Protein AF-0000000085116258 (afdb_homodimer)

Sequence (244 aa):
MSKKDTCEIYCYDEEKVNRIQGELQKEDISSVVLLFKALADENRAKIAYSLCQDEELCVCDIANIIGASVATTSHHLRTLYKQGIVKYRKEGKLAFYSLDDDHIKQLIMIALAHDKEVKVRVMSKKDTCEIYCYDEEKVNRIQGELQKEDISSVVLLFKALADENRAKIAYSLCQDEELCVCDIANIIGASVATTSHHLRTLYKQGIVKYRKEGKLAFYSLDDDHIKQLIMIALAHDKEVKVRV

Secondary structure (DSSP, 8-state):
--GGGS-SS----HHHHHHHHHHHHTS-HHHHHHHHHHHTSHHHHHHHHHHHHSS-EEHHHHHHHHT--HHHHHHHHHHHHHTTSEEEEEETTEEEEEESSHHHHHHHHHHHHHHHHHHHH-/--GGGS-SS----HHHHHHHHHHHHTS-HHHHHHHHHHHTSHHHHHHHHHHHHSS-EEHHHHHHHHT--HHHHHHHHHHHHHTTSEEEEEETTEEEEEESSHHHHHHHHHHHHHHHHHHHH-

Radius of gyration: 19.96 Å; Cα contacts (8 Å, |Δi|>4): 344; chains: 2; bounding box: 36×62×38 Å

Structure (mmCIF, N/CA/C/O backbone):
data_AF-0000000085116258-model_v1
#
loop_
_entity.id
_entity.type
_entity.pdbx_description
1 polymer 'Cadmium efflux system accessory protein (Cadmium-binding protein)'
#
loop_
_atom_site.group_PDB
_atom_site.id
_atom_site.type_symbol
_atom_site.label_atom_id
_atom_site.label_alt_id
_atom_site.label_comp_id
_atom_site.label_asym_id
_atom_site.label_entity_id
_atom_site.label_seq_id
_atom_site.pdbx_PDB_ins_code
_atom_site.Cartn_x
_atom_site.Cartn_y
_atom_site.Cartn_z
_atom_site.occupancy
_atom_site.B_iso_or_equiv
_atom_site.auth_seq_id
_atom_site.auth_comp_id
_atom_site.auth_asym_id
_atom_site.auth_atom_id
_atom_site.pdbx_PDB_model_num
ATOM 1 N N . MET 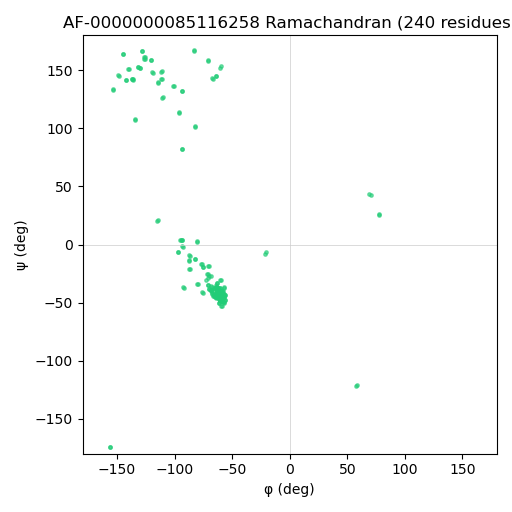A 1 1 ? 8.328 12.07 18.031 1 38.84 1 MET A N 1
ATOM 2 C CA . MET A 1 1 ? 7.762 13.352 17.609 1 38.84 1 MET A CA 1
ATOM 3 C C . MET A 1 1 ? 7.379 14.195 18.828 1 38.84 1 MET A C 1
ATOM 5 O O . MET A 1 1 ? 6.559 13.781 19.641 1 38.84 1 MET A O 1
ATOM 9 N N . SER A 1 2 ? 8.125 14.93 19.328 1 49.91 2 SER A N 1
ATOM 10 C CA . SER A 1 2 ? 8.047 15.906 20.406 1 49.91 2 SER A CA 1
ATOM 11 C C . SER A 1 2 ? 7.031 17 20.109 1 49.91 2 SER A C 1
ATOM 13 O O . SER A 1 2 ? 6.605 17.156 18.953 1 49.91 2 SER A O 1
ATOM 15 N N . LYS A 1 3 ? 6.367 17.672 21.047 1 60.66 3 LYS A N 1
ATOM 16 C CA . LYS A 1 3 ? 5.57 18.891 21.078 1 60.66 3 LYS A CA 1
ATOM 17 C C . LYS A 1 3 ? 5.891 19.781 19.875 1 60.66 3 LYS A C 1
ATOM 19 O O . LYS A 1 3 ? 5.07 20.609 19.469 1 60.66 3 LYS A O 1
ATOM 24 N N . LYS A 1 4 ? 6.895 19.375 19.125 1 73.5 4 LYS A N 1
ATOM 25 C CA . LYS A 1 4 ? 7.449 20.328 18.156 1 73.5 4 LYS A CA 1
ATOM 26 C C . LYS A 1 4 ? 6.855 20.094 16.766 1 73.5 4 LYS A C 1
ATOM 28 O O . LYS A 1 4 ? 6.902 21 15.922 1 73.5 4 LYS A O 1
ATOM 33 N N . ASP A 1 5 ? 6 18.984 16.516 1 83.31 5 ASP A N 1
ATOM 34 C CA . ASP A 1 5 ? 5.527 18.734 15.156 1 83.31 5 ASP A CA 1
ATOM 35 C C . ASP A 1 5 ? 4.012 18.906 15.07 1 83.31 5 ASP A C 1
ATOM 37 O O . ASP A 1 5 ? 3.367 18.328 14.195 1 83.31 5 ASP A O 1
ATOM 41 N N . THR A 1 6 ? 3.562 19.641 16.094 1 90.5 6 THR A N 1
ATOM 42 C CA . THR A 1 6 ? 2.131 19.922 16.094 1 90.5 6 THR A CA 1
ATOM 43 C C . THR A 1 6 ? 1.866 21.422 16.219 1 90.5 6 THR A C 1
ATOM 45 O O . THR A 1 6 ? 2.752 22.188 16.594 1 90.5 6 THR A O 1
ATOM 48 N N . CYS A 1 7 ? 0.682 21.781 15.852 1 92.44 7 CYS A N 1
ATOM 49 C CA . CYS A 1 7 ? 0.301 23.172 16 1 92.44 7 CYS A CA 1
ATOM 50 C C . CYS A 1 7 ? 0.214 23.562 17.469 1 92.44 7 CYS A C 1
ATOM 52 O O . CYS A 1 7 ? -0.275 22.781 18.297 1 92.44 7 CYS A O 1
ATOM 54 N N . GLU A 1 8 ? 0.646 24.797 17.75 1 91.94 8 GLU A N 1
ATOM 55 C CA . GLU A 1 8 ? 0.588 25.297 19.109 1 91.94 8 GLU A CA 1
ATOM 56 C C . GLU A 1 8 ? -0.761 25.953 19.406 1 91.94 8 GLU A C 1
ATOM 58 O O . GLU A 1 8 ? -1.08 26.25 20.562 1 91.94 8 GLU A O 1
ATOM 63 N N . ILE A 1 9 ? -1.491 26.188 18.391 1 91.62 9 ILE A N 1
ATOM 64 C CA . ILE A 1 9 ? -2.846 26.719 18.484 1 91.62 9 ILE A CA 1
ATOM 65 C C . ILE A 1 9 ? -3.795 25.875 17.641 1 91.62 9 ILE A C 1
ATOM 67 O O . ILE A 1 9 ? -3.377 25.234 16.672 1 91.62 9 ILE A O 1
ATOM 71 N N . TYR A 1 10 ? -5.07 25.891 18.109 1 92.88 10 TYR A N 1
ATOM 72 C CA . TYR A 1 10 ? -6.07 25.156 17.328 1 92.88 10 TYR A CA 1
ATOM 73 C C . TYR A 1 10 ? -6.812 26.094 16.391 1 92.88 10 TYR A C 1
ATOM 75 O O . TYR A 1 10 ? -7.496 27.031 16.828 1 92.88 10 TYR A O 1
ATOM 83 N N . CYS A 1 11 ? -6.66 25.953 15.148 1 91.81 11 CYS A N 1
ATOM 84 C CA . CYS A 1 11 ? -7.297 26.703 14.078 1 91.81 11 CYS A CA 1
ATOM 85 C C . CYS A 1 11 ? -7.387 25.875 12.797 1 91.81 11 CYS A C 1
ATOM 87 O O . CYS A 1 11 ? -6.488 25.094 12.5 1 91.81 11 CYS A O 1
ATOM 89 N N . TYR A 1 12 ? -8.594 25.953 12.281 1 93.06 12 TYR A N 1
ATOM 90 C CA . TYR A 1 12 ? -8.656 25.219 11.016 1 93.06 12 TYR A CA 1
ATOM 91 C C . TYR A 1 12 ? -9.477 25.984 9.984 1 93.06 12 TYR A C 1
ATOM 93 O O . TYR A 1 12 ? -10.289 26.844 10.336 1 93.06 12 TYR A O 1
ATOM 101 N N . ASP A 1 13 ? -9.172 25.797 8.734 1 96.5 13 ASP A N 1
ATOM 102 C CA . ASP A 1 13 ? -9.875 26.375 7.594 1 96.5 13 ASP A CA 1
ATOM 103 C C . ASP A 1 13 ? -11.117 25.578 7.234 1 96.5 13 ASP A C 1
ATOM 105 O O . ASP A 1 13 ? -11.023 24.578 6.512 1 96.5 13 ASP A O 1
ATOM 109 N N . GLU A 1 14 ? -12.234 26.094 7.652 1 97.06 14 GLU A N 1
ATOM 110 C CA . GLU A 1 14 ? -13.477 25.344 7.527 1 97.06 14 GLU A CA 1
ATOM 111 C C . GLU A 1 14 ? -13.797 25.047 6.066 1 97.06 14 GLU A C 1
ATOM 113 O O . GLU A 1 14 ? -14.25 23.953 5.73 1 97.06 14 GLU A O 1
ATOM 118 N N . GLU A 1 15 ? -13.648 26.016 5.23 1 97.75 15 GLU A N 1
ATOM 119 C CA . GLU A 1 15 ? -13.93 25.828 3.811 1 97.75 15 GLU A CA 1
ATOM 120 C C . GLU A 1 15 ? -13.047 24.734 3.205 1 97.75 15 GLU A C 1
ATOM 122 O O . GLU A 1 15 ? -13.531 23.859 2.49 1 97.75 15 GLU A O 1
ATOM 127 N N . LYS A 1 16 ? -11.82 24.812 3.477 1 97.69 16 LYS A N 1
ATOM 128 C CA . LYS A 1 16 ? -10.859 23.828 3 1 97.69 16 LYS A CA 1
ATOM 129 C C . LYS A 1 16 ? -11.188 22.438 3.525 1 97.69 16 LYS A C 1
ATOM 131 O O . LYS A 1 16 ? -11.211 21.469 2.764 1 97.69 16 LYS A O 1
ATOM 136 N N . VAL A 1 17 ? -11.438 22.312 4.773 1 98.38 17 VAL A N 1
ATOM 137 C CA . VAL A 1 17 ? -11.75 21.047 5.43 1 98.38 17 VAL A CA 1
ATOM 138 C C . VAL A 1 17 ? -13 20.438 4.801 1 98.38 17 VAL A C 1
ATOM 140 O O . VAL A 1 17 ? -13.008 19.25 4.457 1 98.38 17 VAL A O 1
ATOM 143 N N . ASN A 1 18 ? -14.023 21.281 4.594 1 98.31 18 ASN A N 1
ATOM 144 C CA . ASN A 1 18 ? -15.273 20.797 4.004 1 98.31 18 ASN A CA 1
ATOM 145 C C . ASN A 1 18 ? -15.055 20.281 2.584 1 98.31 18 ASN A C 1
ATOM 147 O O . ASN A 1 18 ? -15.625 19.266 2.195 1 98.31 18 ASN A O 1
ATOM 151 N N . ARG A 1 19 ? -14.312 21 1.858 1 98.31 19 ARG A N 1
ATOM 152 C CA . ARG A 1 19 ? -14.031 20.609 0.482 1 98.31 19 ARG A CA 1
ATOM 153 C C . ARG A 1 19 ? -13.344 19.25 0.431 1 98.31 19 ARG A C 1
ATOM 155 O O . ARG A 1 19 ? -13.766 18.359 -0.309 1 98.31 19 ARG A O 1
ATOM 162 N N . ILE A 1 20 ? -12.328 19.062 1.22 1 98.44 20 ILE A N 1
ATOM 163 C CA . ILE A 1 20 ? -11.531 17.828 1.199 1 98.44 20 ILE A CA 1
ATOM 164 C C . ILE A 1 20 ? -12.352 16.672 1.77 1 98.44 20 ILE A C 1
ATOM 166 O O . ILE A 1 20 ? -12.25 15.547 1.297 1 98.44 20 ILE A O 1
ATOM 170 N N . GLN A 1 21 ? -13.125 16.922 2.791 1 98.06 21 GLN A N 1
ATOM 171 C CA . GLN A 1 21 ? -14.023 15.906 3.316 1 98.06 21 GLN A CA 1
ATOM 172 C C . GLN A 1 21 ? -14.984 15.406 2.236 1 98.06 21 GLN A C 1
ATOM 174 O O . GLN A 1 21 ? -15.281 14.211 2.166 1 98.06 21 GLN A O 1
ATOM 179 N N . GLY A 1 22 ? -15.477 16.422 1.491 1 98.12 22 GLY A N 1
ATOM 180 C CA . GLY A 1 22 ? -16.328 16.047 0.372 1 98.12 22 GLY A CA 1
ATOM 181 C C . GLY A 1 22 ? -15.641 15.109 -0.607 1 98.12 22 GLY A C 1
ATOM 182 O O . GLY A 1 22 ? -16.234 14.133 -1.06 1 98.12 22 GLY A O 1
ATOM 183 N N . GLU A 1 23 ? -14.453 15.383 -0.967 1 97.75 23 GLU A N 1
ATOM 184 C CA . GLU A 1 23 ? -13.68 14.523 -1.864 1 97.75 23 GLU A CA 1
ATOM 185 C C . GLU A 1 23 ? -13.445 13.148 -1.244 1 97.75 23 GLU A C 1
ATOM 187 O O . GLU A 1 23 ? -13.523 12.133 -1.934 1 97.75 23 GLU A O 1
ATOM 192 N N . LEU A 1 24 ? -13.133 13.141 0.021 1 97.38 24 LEU A N 1
ATOM 193 C CA . LEU A 1 24 ? -12.867 11.906 0.752 1 97.38 24 LEU A CA 1
ATOM 194 C C . LEU A 1 24 ? -14.094 10.992 0.732 1 97.38 24 LEU A C 1
ATOM 196 O O . LEU A 1 24 ? -13.961 9.766 0.63 1 97.38 24 LEU A O 1
ATOM 200 N N . GLN A 1 25 ? -15.227 11.547 0.809 1 96 25 GLN A N 1
ATOM 201 C CA . GLN A 1 25 ? -16.469 10.789 0.867 1 96 25 GLN A CA 1
ATOM 202 C C . GLN A 1 25 ? -16.781 10.125 -0.474 1 96 25 GLN A C 1
ATOM 204 O O . GLN A 1 25 ? -17.547 9.172 -0.539 1 96 25 GLN A O 1
ATOM 209 N N . LYS A 1 26 ? -16.156 10.609 -1.53 1 96 26 LYS A N 1
ATOM 210 C CA . LYS A 1 26 ? -16.406 10.078 -2.865 1 96 26 LYS A CA 1
ATOM 211 C C . LYS A 1 26 ? -15.586 8.812 -3.109 1 96 26 LYS A C 1
ATOM 213 O O . LYS A 1 26 ? -15.797 8.109 -4.098 1 96 26 LYS A O 1
ATOM 218 N N . GLU A 1 27 ? -14.664 8.586 -2.246 1 96.06 27 GLU A N 1
ATOM 219 C CA . GLU A 1 27 ? -13.734 7.48 -2.465 1 96.06 27 GLU A CA 1
ATOM 220 C C . GLU A 1 27 ? -13.953 6.363 -1.45 1 96.06 27 GLU A C 1
ATOM 222 O O . GLU A 1 27 ? -14.406 6.613 -0.332 1 96.06 27 GLU A O 1
ATOM 227 N N . ASP A 1 28 ? -13.695 5.172 -1.857 1 94.44 28 ASP A N 1
ATOM 228 C CA . ASP A 1 28 ? -13.75 4.02 -0.964 1 94.44 28 ASP A CA 1
ATOM 229 C C . ASP A 1 28 ? -12.375 3.715 -0.374 1 94.44 28 ASP A C 1
ATOM 231 O O . ASP A 1 28 ? -11.734 2.734 -0.757 1 94.44 28 ASP A O 1
ATOM 235 N N . ILE A 1 29 ? -12.023 4.391 0.625 1 96.62 29 ILE A N 1
ATOM 236 C CA . ILE A 1 29 ? -10.703 4.289 1.239 1 96.62 29 ILE A CA 1
ATOM 237 C C . ILE A 1 29 ? -10.57 2.951 1.962 1 96.62 29 ILE A C 1
ATOM 239 O O . ILE A 1 29 ? -9.492 2.357 1.993 1 96.62 29 ILE A O 1
ATOM 243 N N . SER A 1 30 ? -11.602 2.512 2.498 1 96.19 30 SER A N 1
ATOM 244 C CA . SER A 1 30 ? -11.586 1.253 3.236 1 96.19 30 SER A CA 1
ATOM 245 C C . SER A 1 30 ? -11.133 0.098 2.352 1 96.19 30 SER A C 1
ATOM 247 O O . SER A 1 30 ? -10.375 -0.77 2.795 1 96.19 30 SER A O 1
ATOM 249 N N . SER A 1 31 ? -11.594 0.098 1.136 1 95.12 31 SER A N 1
ATOM 250 C CA . SER A 1 31 ? -11.211 -0.958 0.203 1 95.12 31 SER A CA 1
ATOM 251 C C . SER A 1 31 ? -9.734 -0.863 -0.168 1 95.12 31 SER A C 1
ATOM 253 O O . SER A 1 31 ? -9.055 -1.883 -0.293 1 95.12 31 SER A O 1
ATOM 255 N N . VAL A 1 32 ? -9.336 0.308 -0.326 1 95.81 32 VAL A N 1
ATOM 256 C CA . VAL A 1 32 ? -7.934 0.549 -0.653 1 95.81 32 VAL A CA 1
ATOM 257 C C . VAL A 1 32 ? -7.047 0.1 0.507 1 95.81 32 VAL A C 1
ATOM 259 O O . VAL A 1 32 ? -5.969 -0.462 0.293 1 95.81 32 VAL A O 1
ATOM 262 N N . VAL A 1 33 ? -7.539 0.335 1.674 1 97.94 33 VAL A N 1
ATOM 263 C CA . VAL A 1 33 ? -6.824 -0.075 2.877 1 97.94 33 VAL A CA 1
ATOM 264 C C . VAL A 1 33 ? -6.664 -1.594 2.891 1 97.94 33 VAL A C 1
ATOM 266 O O . VAL A 1 33 ? -5.605 -2.107 3.262 1 97.94 33 VAL A O 1
ATOM 269 N N . LEU A 1 34 ? -7.637 -2.312 2.48 1 97.31 34 LEU A N 1
ATOM 270 C CA . LEU A 1 34 ? -7.574 -3.768 2.426 1 97.31 34 LEU A CA 1
ATOM 271 C C . LEU A 1 34 ? -6.504 -4.23 1.441 1 97.31 34 LEU A C 1
ATOM 273 O O . LEU A 1 34 ? -5.812 -5.219 1.689 1 97.31 34 LEU A O 1
ATOM 277 N N . LEU A 1 35 ? -6.441 -3.512 0.377 1 97.06 35 LEU A N 1
ATOM 278 C CA . LEU A 1 35 ? -5.395 -3.785 -0.602 1 97.06 35 LEU A CA 1
ATOM 279 C C . LEU A 1 35 ? -4.012 -3.615 0.02 1 97.06 35 LEU A C 1
ATOM 281 O O . LEU A 1 35 ? -3.154 -4.488 -0.114 1 97.06 35 LEU A O 1
ATOM 285 N N . PHE A 1 36 ? -3.844 -2.516 0.732 1 98.19 36 PHE A N 1
ATOM 286 C CA . PHE A 1 36 ? -2.564 -2.26 1.385 1 98.19 36 PHE A CA 1
ATOM 287 C C . PHE A 1 36 ? -2.293 -3.297 2.469 1 98.19 36 PHE A C 1
ATOM 289 O O . PHE A 1 36 ? -1.153 -3.734 2.646 1 98.19 36 PHE A O 1
ATOM 296 N N . LYS A 1 37 ? -3.295 -3.689 3.166 1 98.38 37 LYS A N 1
ATOM 297 C CA . LYS A 1 37 ? -3.143 -4.73 4.18 1 98.38 37 LYS A CA 1
ATOM 298 C C . LYS A 1 37 ? -2.641 -6.031 3.561 1 98.38 37 LYS A C 1
ATOM 300 O O . LYS A 1 37 ? -1.767 -6.695 4.121 1 98.38 37 LYS A O 1
ATOM 305 N N . ALA A 1 38 ? -3.176 -6.316 2.504 1 98.19 38 ALA A N 1
ATOM 306 C CA . ALA A 1 38 ? -2.779 -7.555 1.833 1 98.19 38 ALA A CA 1
ATOM 307 C C . ALA A 1 38 ? -1.307 -7.516 1.438 1 98.19 38 ALA A C 1
ATOM 309 O O . ALA A 1 38 ? -0.601 -8.523 1.549 1 98.19 38 ALA A O 1
ATOM 310 N N . LEU A 1 39 ? -0.852 -6.379 1.028 1 98.06 39 LEU A N 1
ATOM 311 C CA . LEU A 1 39 ? 0.517 -6.23 0.545 1 98.06 39 LEU A CA 1
ATOM 312 C C . LEU A 1 39 ? 1.473 -5.945 1.697 1 98.06 39 LEU A C 1
ATOM 314 O O . LEU A 1 39 ? 2.693 -5.965 1.518 1 98.06 39 LEU A O 1
ATOM 318 N N . ALA A 1 40 ? 0.879 -5.684 2.865 1 98.25 40 ALA A N 1
ATOM 319 C CA . ALA A 1 40 ? 1.684 -5.375 4.043 1 98.25 40 ALA A CA 1
ATOM 320 C C . ALA A 1 40 ? 2.225 -6.645 4.688 1 98.25 40 ALA A C 1
ATOM 322 O O . ALA A 1 40 ? 2.906 -6.59 5.715 1 98.25 40 ALA A O 1
ATOM 323 N N . ASP A 1 41 ? 1.98 -7.762 4.137 1 98.44 41 ASP A N 1
ATOM 324 C CA . ASP A 1 41 ? 2.594 -9.031 4.508 1 98.44 41 ASP A CA 1
ATOM 325 C C . ASP A 1 41 ? 3.826 -9.32 3.652 1 98.44 41 ASP A C 1
ATOM 327 O O . ASP A 1 41 ? 3.779 -9.195 2.426 1 98.44 41 ASP A O 1
ATOM 331 N N . GLU A 1 42 ? 4.887 -9.688 4.348 1 98.06 42 GLU A N 1
ATOM 332 C CA . GLU A 1 42 ? 6.156 -9.82 3.639 1 98.06 42 GLU A CA 1
ATOM 333 C C . GLU A 1 42 ? 6.07 -10.891 2.549 1 98.06 42 GLU A C 1
ATOM 335 O O . GLU A 1 42 ? 6.547 -10.68 1.432 1 98.06 42 GLU A O 1
ATOM 340 N N . ASN A 1 43 ? 5.523 -12.008 2.84 1 98.5 43 ASN A N 1
ATOM 341 C CA . ASN A 1 43 ? 5.398 -13.07 1.845 1 98.5 43 ASN A CA 1
ATOM 342 C C . ASN A 1 43 ? 4.523 -12.633 0.671 1 98.5 43 ASN A C 1
ATOM 344 O O . ASN A 1 43 ? 4.855 -12.898 -0.486 1 98.5 43 ASN A O 1
ATOM 348 N N . ARG A 1 44 ? 3.453 -11.969 0.959 1 98.69 44 ARG A N 1
ATOM 349 C CA . ARG A 1 44 ? 2.553 -11.523 -0.097 1 98.69 44 ARG A CA 1
ATOM 350 C C . ARG A 1 44 ? 3.211 -10.453 -0.96 1 98.69 44 ARG A C 1
ATOM 352 O O . ARG A 1 44 ? 3.01 -10.414 -2.176 1 98.69 44 ARG A O 1
ATOM 359 N N . ALA A 1 45 ? 3.98 -9.617 -0.343 1 98.5 45 ALA A N 1
ATOM 360 C CA . ALA A 1 45 ? 4.734 -8.633 -1.107 1 98.5 45 ALA A CA 1
ATOM 361 C C . ALA A 1 45 ? 5.766 -9.305 -2.01 1 98.5 45 ALA A C 1
ATOM 363 O O . ALA A 1 45 ? 5.934 -8.914 -3.168 1 98.5 45 ALA A O 1
ATOM 364 N N . LYS A 1 46 ? 6.434 -10.289 -1.472 1 98.62 46 LYS A N 1
ATOM 365 C CA . LYS A 1 46 ? 7.402 -11.039 -2.266 1 98.62 46 LYS A CA 1
ATOM 366 C C . LYS A 1 46 ? 6.723 -11.727 -3.447 1 98.62 46 LYS A C 1
ATOM 368 O O . LYS A 1 46 ? 7.266 -11.75 -4.555 1 98.62 46 LYS A O 1
ATOM 373 N N . ILE A 1 47 ? 5.602 -12.25 -3.191 1 98.62 47 ILE A N 1
ATOM 374 C CA . ILE A 1 47 ? 4.84 -12.906 -4.246 1 98.62 47 ILE A CA 1
ATOM 375 C C . ILE A 1 47 ? 4.488 -11.898 -5.34 1 98.62 47 ILE A C 1
ATOM 377 O O . ILE A 1 47 ? 4.727 -12.156 -6.523 1 98.62 47 ILE A O 1
ATOM 381 N N . ALA A 1 48 ? 3.934 -10.781 -4.922 1 98.62 48 ALA A N 1
ATOM 382 C CA . ALA A 1 48 ? 3.543 -9.75 -5.883 1 98.62 48 ALA A CA 1
ATOM 383 C C . ALA A 1 48 ? 4.738 -9.289 -6.711 1 98.62 48 ALA A C 1
ATOM 385 O O . ALA A 1 48 ? 4.641 -9.164 -7.934 1 98.62 48 ALA A O 1
ATOM 386 N N . TYR A 1 49 ? 5.816 -9.078 -6.086 1 98.69 49 TYR A N 1
ATOM 387 C CA . TYR A 1 49 ? 7.023 -8.672 -6.797 1 98.69 49 TYR A CA 1
ATOM 388 C C . TYR A 1 49 ? 7.473 -9.75 -7.777 1 98.69 49 TYR A C 1
ATOM 390 O O . TYR A 1 49 ? 7.859 -9.438 -8.906 1 98.69 49 TYR A O 1
ATOM 398 N N . SER A 1 50 ? 7.461 -11 -7.301 1 98.62 50 SER A N 1
ATOM 399 C CA . SER A 1 50 ? 7.875 -12.109 -8.148 1 98.62 50 SER A CA 1
ATOM 400 C C . SER A 1 50 ? 7.043 -12.164 -9.43 1 98.62 50 SER A C 1
ATOM 402 O O . SER A 1 50 ? 7.574 -12.43 -10.508 1 98.62 50 SER A O 1
ATOM 404 N N . LEU A 1 51 ? 5.824 -11.859 -9.273 1 98.44 51 LEU A N 1
ATOM 405 C CA . LEU A 1 51 ? 4.902 -11.906 -10.406 1 98.44 51 LEU A CA 1
ATOM 406 C C . LEU A 1 51 ? 5.105 -10.703 -11.32 1 98.44 51 LEU A C 1
ATOM 408 O O . LEU A 1 51 ? 4.594 -10.688 -12.445 1 98.44 51 LEU A O 1
ATOM 412 N N . CYS A 1 52 ? 5.777 -9.68 -10.836 1 97.69 52 CYS A N 1
ATOM 413 C CA . CYS A 1 52 ? 6.199 -8.594 -11.711 1 97.69 52 CYS A CA 1
ATOM 414 C C . CYS A 1 52 ? 7.328 -9.039 -12.633 1 97.69 52 CYS A C 1
ATOM 416 O O . CYS A 1 52 ? 7.527 -8.469 -13.703 1 97.69 52 CYS A O 1
ATOM 418 N N . GLN A 1 53 ? 8.039 -10.023 -12.18 1 97.25 53 GLN A N 1
ATOM 419 C CA . GLN A 1 53 ? 9.234 -10.461 -12.898 1 97.25 53 GLN A CA 1
ATOM 420 C C . GLN A 1 53 ? 8.891 -11.484 -13.977 1 97.25 53 GLN A C 1
ATOM 422 O O . GLN A 1 53 ? 9.68 -11.727 -14.883 1 97.25 53 GLN A O 1
ATOM 427 N N . ASP A 1 54 ? 7.734 -12.117 -13.812 1 96.12 54 ASP A N 1
ATOM 428 C CA . ASP A 1 54 ? 7.25 -13.117 -14.766 1 96.12 54 ASP A CA 1
ATOM 429 C C . ASP A 1 54 ? 5.738 -13.016 -14.945 1 96.12 54 ASP A C 1
ATOM 431 O O . ASP A 1 54 ? 5.008 -12.773 -13.977 1 96.12 54 ASP A O 1
ATOM 435 N N . GLU A 1 55 ? 5.305 -13.203 -16.141 1 94.62 55 GLU A N 1
ATOM 436 C CA . GLU A 1 55 ? 3.896 -13.016 -16.469 1 94.62 55 GLU A CA 1
ATOM 437 C C . GLU A 1 55 ? 3.004 -13.938 -15.641 1 94.62 55 GLU A C 1
ATOM 439 O O . GLU A 1 55 ? 1.911 -13.547 -15.227 1 94.62 55 GLU A O 1
ATOM 444 N N . GLU A 1 56 ? 3.406 -15.133 -15.445 1 96.88 56 GLU A N 1
ATOM 445 C CA . GLU A 1 56 ? 2.658 -16.094 -14.656 1 96.88 56 GLU A CA 1
ATOM 446 C C . GLU A 1 56 ? 3.596 -17.078 -13.961 1 96.88 56 GLU A C 1
ATOM 448 O O . GLU A 1 56 ? 4.637 -17.453 -14.508 1 96.88 56 GLU A O 1
ATOM 453 N N . LEU A 1 57 ? 3.234 -17.5 -12.805 1 97.94 57 LEU A N 1
ATOM 454 C CA . LEU A 1 57 ? 3.975 -18.484 -12.031 1 97.94 57 LEU A CA 1
ATOM 455 C C . LEU A 1 57 ? 3.031 -19.516 -11.414 1 97.94 57 LEU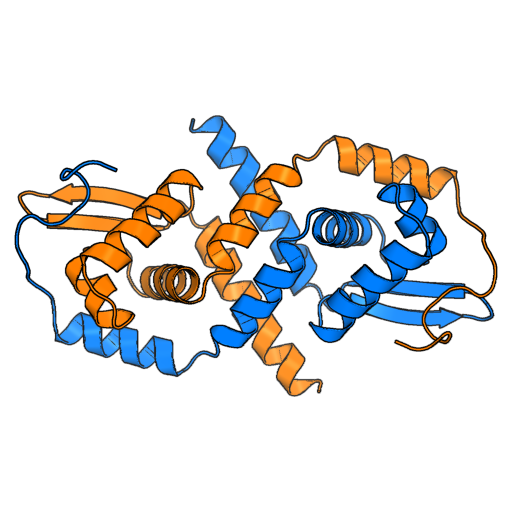 A C 1
ATOM 457 O O . LEU A 1 57 ? 1.921 -19.172 -10.992 1 97.94 57 LEU A O 1
ATOM 461 N N . CYS A 1 58 ? 3.469 -20.734 -11.391 1 97.12 58 CYS A N 1
ATOM 462 C CA . CYS A 1 58 ? 2.631 -21.719 -10.711 1 97.12 58 CYS A CA 1
ATOM 463 C C . CYS A 1 58 ? 2.879 -21.688 -9.203 1 97.12 58 CYS A C 1
ATOM 465 O O . CYS A 1 58 ? 3.883 -21.141 -8.742 1 97.12 58 CYS A O 1
ATOM 467 N N . VAL A 1 59 ? 2.1 -22.281 -8.445 1 97.25 59 VAL A N 1
ATOM 468 C CA . VAL A 1 59 ? 2.152 -22.25 -6.984 1 97.25 59 VAL A CA 1
ATOM 469 C C . VAL A 1 59 ? 3.48 -22.828 -6.504 1 97.25 59 VAL A C 1
ATOM 471 O O . VAL A 1 59 ? 4.098 -22.297 -5.578 1 97.25 59 VAL A O 1
ATOM 474 N N . CYS A 1 60 ? 3.945 -23.922 -7.129 1 97.44 60 CYS A N 1
ATOM 475 C CA . CYS A 1 60 ? 5.195 -24.562 -6.75 1 97.44 60 CYS A CA 1
ATOM 476 C C . CYS A 1 60 ? 6.379 -23.625 -6.941 1 97.44 60 CYS A C 1
ATOM 478 O O . CYS A 1 60 ? 7.242 -23.516 -6.066 1 97.44 60 CYS A O 1
ATOM 480 N N . ASP A 1 61 ? 6.398 -22.969 -8.07 1 98.38 61 ASP A N 1
ATOM 481 C CA . ASP A 1 61 ? 7.457 -21.984 -8.32 1 98.38 61 ASP A CA 1
ATOM 482 C C . ASP A 1 61 ? 7.461 -20.906 -7.246 1 98.38 61 ASP A C 1
ATOM 484 O O . ASP A 1 61 ? 8.508 -20.578 -6.684 1 98.38 61 ASP A O 1
ATOM 488 N N . ILE A 1 62 ? 6.324 -20.344 -6.965 1 98.5 62 ILE A N 1
ATOM 489 C CA . ILE A 1 62 ? 6.195 -19.25 -6.012 1 98.5 62 ILE A CA 1
ATOM 490 C C . ILE A 1 62 ? 6.637 -19.703 -4.625 1 98.5 62 ILE A C 1
ATOM 492 O O . ILE A 1 62 ? 7.371 -19 -3.932 1 98.5 62 ILE A O 1
ATOM 496 N N . ALA A 1 63 ? 6.215 -20.859 -4.234 1 98.38 63 ALA A N 1
ATOM 497 C CA . ALA A 1 63 ? 6.586 -21.406 -2.936 1 98.38 63 ALA A CA 1
ATOM 498 C C . ALA A 1 63 ? 8.102 -21.484 -2.779 1 98.38 63 ALA A C 1
ATOM 500 O O . ALA A 1 63 ? 8.641 -21.109 -1.733 1 98.38 63 ALA A O 1
ATOM 501 N N . ASN A 1 64 ? 8.75 -21.938 -3.812 1 98.44 64 ASN A N 1
ATOM 502 C CA . ASN A 1 64 ? 10.211 -22.016 -3.783 1 98.44 64 ASN A CA 1
ATOM 503 C C . ASN A 1 64 ? 10.852 -20.641 -3.775 1 98.44 64 ASN A C 1
ATOM 505 O O . ASN A 1 64 ? 11.875 -20.422 -3.115 1 98.44 64 ASN A O 1
ATOM 509 N N . ILE A 1 65 ? 10.297 -19.766 -4.512 1 98.56 65 ILE A N 1
ATOM 510 C CA . ILE A 1 65 ? 10.844 -18.406 -4.613 1 98.56 65 ILE A CA 1
ATOM 511 C C . ILE A 1 65 ? 10.836 -17.75 -3.242 1 98.56 65 ILE A C 1
ATOM 513 O O . ILE A 1 65 ? 11.836 -17.156 -2.822 1 98.56 65 ILE A O 1
ATOM 517 N N . ILE A 1 66 ? 9.711 -17.812 -2.496 1 98.12 66 ILE A N 1
ATOM 518 C CA . ILE A 1 66 ? 9.586 -17.047 -1.255 1 98.12 66 ILE A CA 1
ATOM 519 C C . ILE A 1 66 ? 10.023 -17.922 -0.077 1 98.12 66 ILE A C 1
ATOM 521 O O . ILE A 1 66 ? 10.031 -17.469 1.068 1 98.12 66 ILE A O 1
ATOM 525 N N . GLY A 1 67 ? 10.375 -19.172 -0.363 1 97.62 67 GLY A N 1
ATOM 526 C CA . GLY A 1 67 ? 10.875 -20.047 0.675 1 97.62 67 GLY A CA 1
ATOM 527 C C . GLY A 1 67 ? 9.812 -20.469 1.677 1 97.62 67 GLY A C 1
ATOM 528 O O . GLY A 1 67 ? 10.062 -20.469 2.885 1 97.62 67 GLY A O 1
ATOM 529 N N . ALA A 1 68 ? 8.672 -20.781 1.196 1 97.88 68 ALA A N 1
ATOM 530 C CA . ALA A 1 68 ? 7.555 -21.203 2.031 1 97.88 68 ALA A CA 1
ATOM 531 C C . ALA A 1 68 ? 6.969 -22.531 1.528 1 97.88 68 ALA A C 1
ATOM 533 O O . ALA A 1 68 ? 7.316 -23 0.441 1 97.88 68 ALA A O 1
ATOM 534 N N . SER A 1 69 ? 6.176 -23.125 2.328 1 96.5 69 SER A N 1
ATOM 535 C CA . SER A 1 69 ? 5.496 -24.344 1.904 1 96.5 69 SER A CA 1
ATOM 536 C C . SER A 1 69 ? 4.418 -24.047 0.871 1 96.5 69 SER A C 1
ATOM 538 O O . SER A 1 69 ? 3.924 -22.922 0.791 1 96.5 69 SER A O 1
ATOM 540 N N . VAL A 1 70 ? 4.066 -25.031 0.151 1 95.38 70 VAL A N 1
ATOM 541 C CA . VAL A 1 70 ? 2.986 -24.906 -0.822 1 95.38 70 VAL A CA 1
ATOM 542 C C . VAL A 1 70 ? 1.691 -24.531 -0.111 1 95.38 70 VAL A C 1
ATOM 544 O O . VAL A 1 70 ? 0.922 -23.703 -0.612 1 95.38 70 VAL A O 1
ATOM 547 N N . ALA A 1 71 ? 1.468 -25.141 0.998 1 94.75 71 ALA A N 1
ATOM 548 C CA . ALA A 1 71 ? 0.266 -24.844 1.771 1 94.75 71 ALA A CA 1
ATOM 549 C C . ALA A 1 71 ? 0.222 -23.359 2.166 1 94.75 71 ALA A C 1
ATOM 551 O O . ALA A 1 71 ? -0.799 -22.703 1.985 1 94.75 71 ALA A O 1
ATOM 552 N N . THR A 1 72 ? 1.261 -22.875 2.768 1 96.69 72 THR A N 1
ATOM 553 C CA . THR A 1 72 ? 1.377 -21.469 3.174 1 96.69 72 THR A CA 1
ATOM 554 C C . THR A 1 72 ? 1.244 -20.547 1.968 1 96.69 72 THR A C 1
ATOM 556 O O . THR A 1 72 ? 0.521 -19.547 2.021 1 96.69 72 THR A O 1
ATOM 559 N N . THR A 1 73 ? 1.962 -20.875 0.971 1 97.94 73 THR A N 1
ATOM 560 C CA . THR A 1 73 ? 1.917 -20.094 -0.259 1 97.94 73 THR A CA 1
ATOM 561 C C . THR A 1 73 ? 0.496 -20.031 -0.812 1 97.94 73 THR A C 1
ATOM 563 O O . THR A 1 73 ? 0.025 -18.969 -1.22 1 97.94 73 THR A O 1
ATOM 566 N N . SER A 1 74 ? -0.165 -21.109 -0.806 1 96.19 74 SER A N 1
ATOM 567 C CA . SER A 1 74 ? -1.543 -21.172 -1.282 1 96.19 74 SER A CA 1
ATOM 568 C C . SER A 1 74 ? -2.453 -20.266 -0.459 1 96.19 74 SER A C 1
ATOM 570 O O . SER A 1 74 ? -3.334 -19.594 -1.006 1 96.19 74 SER A O 1
ATOM 572 N N . HIS A 1 75 ? -2.223 -20.312 0.742 1 97.12 75 HIS A N 1
ATOM 573 C CA . HIS A 1 75 ? -3.002 -19.438 1.618 1 97.12 75 HIS A CA 1
ATOM 574 C C . HIS A 1 75 ? -2.797 -17.969 1.263 1 97.12 75 HIS A C 1
ATOM 576 O O . HIS A 1 75 ? -3.762 -17.219 1.159 1 97.12 75 HIS A O 1
ATOM 582 N N . HIS A 1 76 ? -1.571 -17.547 1.087 1 98.25 76 HIS A N 1
ATOM 583 C CA . HIS A 1 76 ? -1.262 -16.172 0.697 1 98.25 76 HIS A CA 1
ATOM 584 C C . HIS A 1 76 ? -1.893 -15.828 -0.646 1 98.25 76 HIS A C 1
ATOM 586 O O . HIS A 1 76 ? -2.471 -14.75 -0.806 1 98.25 76 HIS A O 1
ATOM 592 N N . LEU A 1 77 ? -1.775 -16.75 -1.549 1 98.06 77 LEU A N 1
ATOM 593 C CA . LEU A 1 77 ? -2.312 -16.531 -2.887 1 98.06 77 LEU A CA 1
ATOM 594 C C . LEU A 1 77 ? -3.83 -16.391 -2.846 1 98.06 77 LEU A C 1
ATOM 596 O O . LEU A 1 77 ? -4.406 -15.586 -3.582 1 98.06 77 LEU A O 1
ATOM 600 N N . ARG A 1 78 ? -4.445 -17.141 -2 1 96.75 78 ARG A N 1
ATOM 601 C CA . ARG A 1 78 ? -5.887 -17.016 -1.828 1 96.75 78 ARG A CA 1
ATOM 602 C C . ARG A 1 78 ? -6.25 -15.625 -1.303 1 96.75 78 ARG A C 1
ATOM 604 O O . ARG A 1 78 ? -7.215 -15.016 -1.77 1 96.75 78 ARG A O 1
ATOM 611 N N . THR A 1 79 ? -5.551 -15.188 -0.359 1 97.44 79 THR A N 1
ATOM 612 C CA . THR A 1 79 ? -5.77 -13.852 0.193 1 97.44 79 THR A CA 1
ATOM 613 C C . THR A 1 79 ? -5.586 -12.781 -0.882 1 97.44 79 THR A C 1
ATOM 615 O O . THR A 1 79 ? -6.414 -11.875 -1.012 1 97.44 79 THR A O 1
ATOM 618 N N . LEU A 1 80 ? -4.512 -12.914 -1.643 1 97.94 80 LEU A N 1
ATOM 619 C CA . LEU A 1 80 ? -4.223 -11.961 -2.713 1 97.94 80 LEU A CA 1
ATOM 620 C C . LEU A 1 80 ? -5.309 -12 -3.781 1 97.94 80 LEU A C 1
ATOM 622 O O . LEU A 1 80 ? -5.691 -10.961 -4.324 1 97.94 80 LEU A O 1
ATOM 626 N N . TYR A 1 81 ? -5.762 -13.188 -4.062 1 96.69 81 TYR A N 1
ATOM 627 C CA . TYR A 1 81 ? -6.828 -13.352 -5.039 1 96.69 81 TYR A CA 1
ATOM 628 C C . TYR A 1 81 ? -8.109 -12.688 -4.57 1 96.69 81 TYR A C 1
ATOM 630 O O . TYR A 1 81 ? -8.758 -11.953 -5.328 1 96.69 81 TYR A O 1
ATOM 638 N N . LYS A 1 82 ? -8.477 -12.883 -3.309 1 94.75 82 LYS A N 1
ATOM 639 C CA . LYS A 1 82 ? -9.688 -12.305 -2.729 1 94.75 82 LYS A CA 1
ATOM 640 C C . LYS A 1 82 ? -9.648 -10.781 -2.787 1 94.75 82 LYS A C 1
ATOM 642 O O . LYS A 1 82 ? -10.688 -10.133 -2.955 1 94.75 82 LYS A O 1
ATOM 647 N N . GLN A 1 83 ? -8.484 -10.258 -2.725 1 95.62 83 GLN A N 1
ATOM 648 C CA . GLN A 1 83 ? -8.359 -8.805 -2.703 1 95.62 83 GLN A CA 1
ATOM 649 C C . GLN A 1 83 ? -8.148 -8.25 -4.109 1 95.62 83 GLN A C 1
ATOM 651 O O . GLN A 1 83 ? -7.832 -7.07 -4.277 1 95.62 83 GLN A O 1
ATOM 656 N N . GLY A 1 84 ? -8.188 -9.078 -5.055 1 95.56 84 GLY A N 1
ATOM 657 C CA . GLY A 1 84 ? -8.102 -8.641 -6.438 1 95.56 84 GLY A CA 1
ATOM 658 C C . GLY A 1 84 ? -6.684 -8.297 -6.863 1 95.56 84 GLY A C 1
ATOM 659 O O . GLY A 1 84 ? -6.48 -7.488 -7.773 1 95.56 84 GLY A O 1
ATOM 660 N N . ILE A 1 85 ? -5.738 -8.836 -6.281 1 97.69 85 ILE A N 1
ATOM 661 C CA . ILE A 1 85 ? -4.344 -8.523 -6.562 1 97.69 85 ILE A CA 1
ATOM 662 C C . ILE A 1 85 ? -3.797 -9.484 -7.613 1 97.69 85 ILE A C 1
ATOM 664 O O . ILE A 1 85 ? -3.012 -9.094 -8.477 1 97.69 85 ILE A O 1
ATOM 668 N N . VAL A 1 86 ? -4.266 -10.742 -7.508 1 97.94 86 VAL A N 1
ATOM 669 C CA . VAL A 1 86 ? -3.822 -11.727 -8.492 1 97.94 86 VAL A CA 1
ATOM 670 C C . VAL A 1 86 ? -5.035 -12.398 -9.133 1 97.94 86 VAL A C 1
ATOM 672 O O . VAL A 1 86 ? -6.152 -12.289 -8.617 1 97.94 86 VAL A O 1
ATOM 675 N N . LYS A 1 87 ? -4.809 -12.938 -10.219 1 96.44 87 LYS A N 1
ATOM 676 C CA . LYS A 1 87 ? -5.746 -13.859 -10.852 1 96.44 87 LYS A CA 1
ATOM 677 C C . LYS A 1 87 ? -5.105 -15.227 -11.07 1 96.44 87 LYS A C 1
ATOM 679 O O . LYS A 1 87 ? -3.887 -15.375 -10.961 1 96.44 87 LYS A O 1
ATOM 684 N N . TYR A 1 88 ? -5.863 -16.203 -11.219 1 94.12 88 TYR A N 1
ATOM 685 C CA . TYR A 1 88 ? -5.293 -17.531 -11.406 1 94.12 88 TYR A CA 1
ATOM 686 C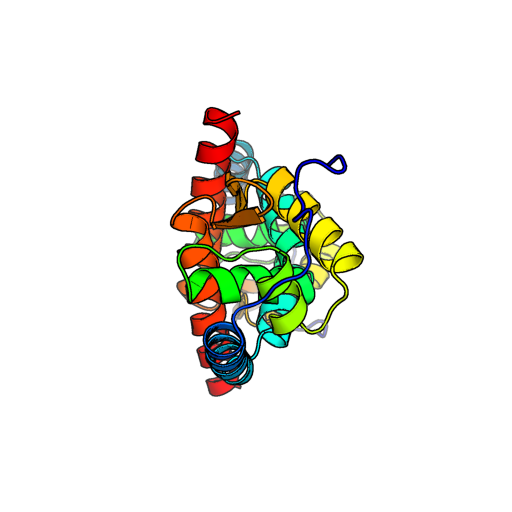 C . TYR A 1 88 ? -5.945 -18.25 -12.586 1 94.12 88 TYR A C 1
ATOM 688 O O . TYR A 1 88 ? -7.078 -17.938 -12.961 1 94.12 88 TYR A O 1
ATOM 696 N N . ARG A 1 89 ? -5.262 -19.094 -13.172 1 94.31 89 ARG A N 1
ATOM 697 C CA . ARG A 1 89 ? -5.719 -20 -14.219 1 94.31 89 ARG A CA 1
ATOM 698 C C . ARG A 1 89 ? -5.172 -21.406 -14.008 1 94.31 89 ARG A C 1
ATOM 700 O O . ARG A 1 89 ? -4.008 -21.578 -13.633 1 94.31 89 ARG A O 1
ATOM 707 N N . LYS A 1 90 ? -6.059 -22.391 -14.336 1 93.06 90 LYS A N 1
ATOM 708 C CA . LYS A 1 90 ? -5.652 -23.797 -14.211 1 93.06 90 LYS A CA 1
ATOM 709 C C . LYS A 1 90 ? -5.297 -24.375 -15.578 1 93.06 90 LYS A C 1
ATOM 711 O O . LYS A 1 90 ? -5.984 -24.125 -16.562 1 93.06 90 LYS A O 1
ATOM 716 N N . GLU A 1 91 ? -4.262 -25.078 -15.609 1 92.75 91 GLU A N 1
ATOM 717 C CA . GLU A 1 91 ? -3.838 -25.828 -16.781 1 92.75 91 GLU A CA 1
ATOM 718 C C . GLU A 1 91 ? -3.424 -27.25 -16.406 1 92.75 91 GLU A C 1
ATOM 720 O O . GLU A 1 91 ? -2.326 -27.469 -15.898 1 92.75 91 GLU A O 1
ATOM 725 N N . GLY A 1 92 ? -4.352 -28.188 -16.828 1 92.38 92 GLY A N 1
ATOM 726 C CA . GLY A 1 92 ? -4.086 -29.531 -16.375 1 92.38 92 GLY A CA 1
ATOM 727 C C . GLY A 1 92 ? -3.998 -29.656 -14.867 1 92.38 92 GLY A C 1
ATOM 728 O O . GLY A 1 92 ? -4.934 -29.281 -14.156 1 92.38 92 GLY A O 1
ATOM 729 N N . LYS A 1 93 ? -2.805 -30.156 -14.414 1 93.69 93 LYS A N 1
ATOM 730 C CA . LYS A 1 93 ? -2.6 -30.375 -12.984 1 93.69 93 LYS A CA 1
ATOM 731 C C . LYS A 1 93 ? -1.913 -29.172 -12.336 1 93.69 93 LYS A C 1
ATOM 733 O O . LYS A 1 93 ? -1.609 -29.203 -11.141 1 93.69 93 LYS A O 1
ATOM 738 N N . LEU A 1 94 ? -1.7 -28.172 -13.062 1 94.25 94 LEU A N 1
ATOM 739 C CA . LEU A 1 94 ? -0.957 -27.016 -12.57 1 94.25 94 LEU A CA 1
ATOM 740 C C . LEU A 1 94 ? -1.871 -25.797 -12.43 1 94.25 94 LEU A C 1
ATOM 742 O O . LEU A 1 94 ? -2.793 -25.609 -13.227 1 94.25 94 LEU A O 1
ATOM 746 N N . ALA A 1 95 ? -1.615 -25.031 -11.367 1 95.56 95 ALA A N 1
ATOM 747 C CA . ALA A 1 95 ? -2.299 -23.766 -11.141 1 95.56 95 ALA A CA 1
ATOM 748 C C . ALA A 1 95 ? -1.34 -22.594 -11.312 1 95.56 95 ALA A C 1
ATOM 750 O O . ALA A 1 95 ? -0.297 -22.531 -10.656 1 95.56 95 ALA A O 1
ATOM 751 N N . PHE A 1 96 ? -1.742 -21.641 -12.18 1 97.06 96 PHE A N 1
ATOM 752 C CA . PHE A 1 96 ? -0.891 -20.5 -12.477 1 97.06 96 PHE A CA 1
ATOM 753 C C . PHE A 1 96 ? -1.526 -19.203 -11.977 1 97.06 96 PHE A C 1
ATOM 755 O O . PHE A 1 96 ? -2.738 -19.016 -12.109 1 97.06 96 PHE A O 1
ATOM 762 N N . TYR A 1 97 ? -0.642 -18.406 -11.445 1 97.88 97 TYR A N 1
ATOM 763 C CA . TYR A 1 97 ? -1.076 -17.109 -10.953 1 97.88 97 TYR A CA 1
ATOM 764 C C . TYR A 1 97 ? -0.361 -15.984 -11.688 1 97.88 97 TYR A C 1
ATOM 766 O O . TYR A 1 97 ? 0.791 -16.141 -12.102 1 97.88 97 TYR A O 1
ATOM 774 N N . SER A 1 98 ? -1.034 -14.883 -11.844 1 98.19 98 SER A N 1
ATOM 775 C CA . SER A 1 98 ? -0.499 -13.641 -12.398 1 98.19 98 SER A CA 1
ATOM 776 C C . SER A 1 98 ? -1.115 -12.422 -11.719 1 98.19 98 SER A C 1
ATOM 778 O O . SER A 1 98 ? -2.1 -12.539 -10.984 1 98.19 98 SER A O 1
ATOM 780 N N . LEU A 1 99 ? -0.49 -11.297 -11.898 1 98.12 99 LEU A N 1
ATOM 781 C CA . LEU A 1 99 ? -1.08 -10.078 -11.352 1 98.12 99 LEU A CA 1
ATOM 782 C C . LEU A 1 99 ? -2.416 -9.773 -12.023 1 98.12 99 LEU A C 1
ATOM 784 O O . LEU A 1 99 ? -2.596 -10.047 -13.211 1 98.12 99 LEU A O 1
ATOM 788 N N . ASP A 1 100 ? -3.318 -9.242 -11.266 1 96.19 100 ASP A N 1
ATOM 789 C CA . ASP A 1 100 ? -4.668 -8.992 -11.758 1 96.19 100 ASP A CA 1
ATOM 790 C C . ASP A 1 100 ? -4.656 -7.988 -12.906 1 96.19 100 ASP A C 1
ATOM 792 O O . ASP A 1 100 ? -5.352 -8.172 -13.906 1 96.19 100 ASP A O 1
ATOM 796 N N . ASP A 1 101 ? -3.941 -6.902 -12.805 1 92.75 101 ASP A N 1
ATOM 797 C CA . ASP A 1 101 ? -3.793 -5.902 -13.859 1 92.75 101 ASP A CA 1
ATOM 798 C C . ASP A 1 101 ? -2.506 -5.102 -13.68 1 92.75 101 ASP A C 1
ATOM 800 O O . ASP A 1 101 ? -1.673 -5.438 -12.836 1 92.75 101 ASP A O 1
ATOM 804 N N . ASP A 1 102 ? -2.375 -4.141 -14.5 1 96 102 ASP A N 1
ATOM 805 C CA . ASP A 1 102 ? -1.124 -3.389 -14.531 1 96 102 ASP A CA 1
ATOM 806 C C . ASP A 1 102 ? -1.021 -2.441 -13.344 1 96 102 ASP A C 1
ATOM 808 O O . ASP A 1 102 ? 0.068 -1.977 -13 1 96 102 ASP A O 1
ATOM 812 N N . HIS A 1 103 ? -2.107 -2.141 -12.742 1 96.81 103 HIS A N 1
ATOM 813 C CA . HIS A 1 103 ? -2.09 -1.234 -11.594 1 96.81 103 HIS A CA 1
ATOM 814 C C . HIS A 1 103 ? -1.26 -1.807 -10.453 1 96.81 103 HIS A C 1
ATOM 816 O O . HIS A 1 103 ? -0.496 -1.081 -9.812 1 96.81 103 HIS A O 1
ATOM 822 N N . ILE A 1 104 ? -1.396 -3.08 -10.258 1 97.12 104 ILE A N 1
ATOM 823 C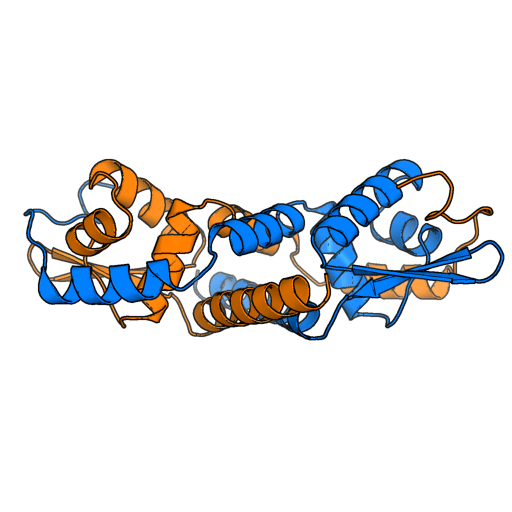 CA . ILE A 1 104 ? -0.678 -3.715 -9.156 1 97.12 104 ILE A CA 1
ATOM 824 C C . ILE A 1 104 ? 0.825 -3.668 -9.43 1 97.12 104 ILE A C 1
ATOM 826 O O . ILE A 1 104 ? 1.616 -3.395 -8.523 1 97.12 104 ILE A O 1
ATOM 830 N N . LYS A 1 105 ? 1.17 -3.963 -10.609 1 97.31 105 LYS A N 1
ATOM 831 C CA . LYS A 1 105 ? 2.576 -3.867 -10.992 1 97.31 105 LYS A CA 1
ATOM 832 C C . LYS A 1 105 ? 3.119 -2.465 -10.734 1 97.31 105 LYS A C 1
ATOM 834 O O . LYS A 1 105 ? 4.203 -2.305 -10.172 1 97.31 105 LYS A O 1
ATOM 839 N N . GLN A 1 106 ? 2.381 -1.499 -11.172 1 97.44 106 GLN A N 1
ATOM 840 C CA . GLN A 1 106 ? 2.777 -0.111 -10.953 1 97.44 106 GLN A CA 1
ATOM 841 C C . GLN A 1 106 ? 2.922 0.198 -9.469 1 97.44 106 GLN A C 1
ATOM 843 O O . GLN A 1 106 ? 3.863 0.88 -9.062 1 97.44 106 GLN A O 1
ATOM 848 N N . LEU A 1 107 ? 2.01 -0.3 -8.672 1 97.19 107 LEU A N 1
ATOM 849 C CA . LEU A 1 107 ? 2.037 -0.092 -7.23 1 97.19 107 LEU A CA 1
ATOM 850 C C . LEU A 1 107 ? 3.348 -0.595 -6.637 1 97.19 107 LEU A C 1
ATOM 852 O O . LEU A 1 107 ? 4.023 0.134 -5.906 1 97.19 107 LEU A O 1
ATOM 856 N N . ILE A 1 108 ? 3.717 -1.789 -6.969 1 97.19 108 ILE A N 1
ATOM 857 C CA . ILE A 1 108 ? 4.914 -2.422 -6.426 1 97.19 108 ILE A CA 1
ATOM 858 C C . ILE A 1 108 ? 6.156 -1.662 -6.891 1 97.19 108 ILE A C 1
ATOM 860 O O . ILE A 1 108 ? 7.043 -1.359 -6.09 1 97.19 108 ILE A O 1
ATOM 864 N N . MET A 1 109 ? 6.176 -1.324 -8.156 1 96.81 109 MET A N 1
ATOM 865 C CA . MET A 1 109 ? 7.355 -0.67 -8.719 1 96.81 109 MET A CA 1
ATOM 866 C C . MET A 1 109 ? 7.531 0.728 -8.133 1 96.81 109 MET A C 1
ATOM 868 O O . MET A 1 109 ? 8.656 1.144 -7.836 1 96.81 109 MET A O 1
ATOM 872 N N . ILE A 1 110 ? 6.469 1.463 -7.996 1 97.38 110 ILE A N 1
ATOM 873 C CA . ILE A 1 110 ? 6.527 2.809 -7.434 1 97.38 110 ILE A CA 1
ATOM 874 C C . ILE A 1 110 ? 6.977 2.744 -5.977 1 97.38 110 ILE A C 1
ATOM 876 O O . ILE A 1 110 ? 7.781 3.564 -5.531 1 97.38 110 ILE A O 1
ATOM 880 N N . ALA A 1 111 ? 6.414 1.819 -5.238 1 97.31 111 ALA A N 1
ATOM 881 C CA . ALA A 1 111 ? 6.797 1.661 -3.838 1 97.31 111 ALA A CA 1
ATOM 882 C C . ALA A 1 111 ? 8.289 1.375 -3.709 1 97.31 111 ALA A C 1
ATOM 884 O O . ALA A 1 111 ? 8.961 1.933 -2.836 1 97.31 111 ALA A O 1
ATOM 885 N N . LEU A 1 112 ? 8.805 0.521 -4.594 1 96.5 112 LEU A N 1
ATOM 886 C CA . LEU A 1 112 ? 10.227 0.185 -4.582 1 96.5 112 LEU A CA 1
ATOM 887 C C . LEU A 1 112 ? 11.07 1.404 -4.93 1 96.5 112 LEU A C 1
ATOM 889 O O . LEU A 1 112 ? 12.109 1.641 -4.301 1 96.5 112 LEU A O 1
ATOM 893 N N . ALA A 1 113 ? 10.625 2.139 -5.926 1 95.88 113 ALA A N 1
ATOM 894 C CA . ALA A 1 113 ? 11.336 3.352 -6.316 1 95.88 113 ALA A CA 1
ATOM 895 C C . ALA A 1 113 ? 11.367 4.363 -5.176 1 95.88 113 ALA A C 1
ATOM 897 O O . ALA A 1 113 ? 12.398 4.984 -4.914 1 95.88 113 ALA A O 1
ATOM 898 N N . HIS A 1 114 ? 10.258 4.57 -4.535 1 95.69 114 HIS A N 1
ATOM 899 C CA . HIS A 1 114 ? 10.156 5.488 -3.408 1 95.69 114 HIS A CA 1
ATOM 900 C C . HIS A 1 114 ? 11.086 5.07 -2.273 1 95.69 114 HIS A C 1
ATOM 902 O O . HIS A 1 114 ? 11.766 5.914 -1.683 1 95.69 114 HIS A O 1
ATOM 908 N N . ASP A 1 115 ? 11.078 3.822 -1.99 1 93 115 ASP A N 1
ATOM 909 C CA . ASP A 1 115 ? 11.906 3.277 -0.92 1 93 115 ASP A CA 1
ATOM 910 C C . ASP A 1 115 ? 13.383 3.57 -1.167 1 93 115 ASP A C 1
ATOM 912 O O . ASP A 1 115 ? 14.117 3.916 -0.238 1 93 115 ASP A O 1
ATOM 916 N N . LYS A 1 116 ? 13.805 3.361 -2.396 1 91.88 116 LYS A N 1
ATOM 917 C CA . LYS A 1 116 ? 15.195 3.598 -2.748 1 91.88 116 LYS A CA 1
ATOM 918 C C . LYS A 1 116 ? 15.562 5.07 -2.58 1 91.88 116 LYS A C 1
ATOM 920 O O . LYS A 1 116 ? 16.688 5.395 -2.168 1 91.88 116 LYS A O 1
ATOM 925 N N . GLU A 1 117 ? 14.625 5.953 -2.822 1 90.31 117 GLU A N 1
ATOM 926 C CA . GLU A 1 117 ? 14.875 7.387 -2.721 1 90.31 117 GLU A CA 1
ATOM 927 C C . GLU A 1 117 ? 14.93 7.84 -1.264 1 90.31 117 GLU A C 1
ATOM 929 O O . GLU A 1 117 ? 15.734 8.695 -0.901 1 90.31 117 GLU A O 1
ATOM 934 N N . VAL A 1 118 ? 14 7.289 -0.445 1 84.75 118 VAL A N 1
ATOM 935 C CA . VAL A 1 118 ? 13.961 7.66 0.966 1 84.75 118 VAL A CA 1
ATOM 936 C C . VAL A 1 118 ? 15.25 7.223 1.651 1 84.75 118 VAL A C 1
ATOM 938 O O . VAL A 1 118 ? 15.781 7.938 2.506 1 84.75 118 VAL A O 1
ATOM 941 N N . LYS A 1 119 ? 15.844 6.121 1.283 1 81.12 119 LYS A N 1
ATOM 942 C CA . LYS A 1 119 ? 17.078 5.598 1.868 1 81.12 119 LYS A CA 1
ATOM 943 C C . LYS A 1 119 ? 18.281 6.461 1.487 1 81.12 119 LYS A C 1
ATOM 945 O O . LYS A 1 119 ? 19.25 6.539 2.232 1 81.12 119 LYS A O 1
ATOM 950 N N . VAL A 1 120 ? 18.141 7.086 0.378 1 74.38 120 VAL A N 1
ATOM 951 C CA . VAL A 1 120 ? 19.234 7.969 -0.043 1 74.38 120 VAL A CA 1
ATOM 952 C C . VAL A 1 120 ? 19.125 9.305 0.686 1 74.38 120 VAL A C 1
ATOM 954 O O . VAL A 1 120 ? 20.125 9.961 0.952 1 74.38 120 VAL A O 1
ATOM 957 N N . ARG A 1 121 ? 17.844 9.734 0.943 1 70.88 121 ARG A N 1
ATOM 958 C CA . ARG A 1 121 ? 17.625 11.008 1.608 1 70.88 121 ARG A CA 1
ATOM 959 C C . ARG A 1 121 ? 18.031 10.938 3.078 1 70.88 121 ARG A C 1
ATOM 961 O O . ARG A 1 121 ? 18.391 11.953 3.68 1 70.88 121 ARG A O 1
ATOM 968 N N . VAL A 1 122 ? 17.922 9.75 3.65 1 58.91 122 VAL A N 1
ATOM 969 C CA . VAL A 1 122 ? 18.328 9.641 5.047 1 58.91 122 VAL A CA 1
ATOM 970 C C . VAL A 1 122 ? 19.75 9.086 5.133 1 58.91 122 VAL A C 1
ATOM 972 O O . VAL A 1 122 ? 20.062 8.062 4.512 1 58.91 122 VAL A O 1
ATOM 975 N N . MET B 1 1 ? -10.758 -20.906 -0.861 1 38.5 1 MET B N 1
ATOM 976 C CA . MET B 1 1 ? -9.945 -21.5 -1.917 1 38.5 1 MET B CA 1
ATOM 977 C C . MET B 1 1 ? -9.797 -23 -1.704 1 38.5 1 MET B C 1
ATOM 979 O O . MET B 1 1 ? -9.258 -23.438 -0.686 1 38.5 1 MET B O 1
ATOM 983 N N . SER B 1 2 ? -10.562 -23.766 -2.135 1 49.97 2 SER B N 1
ATOM 984 C CA . SER B 1 2 ? -10.672 -25.219 -2.172 1 49.97 2 SER B CA 1
ATOM 985 C C . SER B 1 2 ? -9.477 -25.844 -2.893 1 49.97 2 SER B C 1
ATOM 987 O O . SER B 1 2 ? -8.734 -25.156 -3.59 1 49.97 2 SER B O 1
ATOM 989 N N . LYS B 1 3 ? -9.039 -27.094 -2.662 1 60.84 3 LYS B N 1
ATOM 990 C CA . LYS B 1 3 ? -8.141 -28.016 -3.346 1 60.84 3 LYS B CA 1
ATOM 991 C C . LYS B 1 3 ? -7.996 -27.641 -4.82 1 60.84 3 LYS B C 1
ATOM 993 O O . LYS B 1 3 ? -7.023 -28.031 -5.473 1 60.84 3 LYS B O 1
ATOM 998 N N . LYS B 1 4 ? -8.797 -26.703 -5.242 1 72.75 4 LYS B N 1
ATOM 999 C CA . LYS B 1 4 ? -8.93 -26.531 -6.688 1 72.75 4 LYS B CA 1
ATOM 1000 C C . LYS B 1 4 ? -8.016 -25.422 -7.199 1 72.75 4 LYS B C 1
ATOM 1002 O O . LYS B 1 4 ? -7.699 -25.375 -8.391 1 72.75 4 LYS B O 1
ATOM 1007 N N . ASP B 1 5 ? -7.277 -24.609 -6.277 1 83.38 5 ASP B N 1
ATOM 1008 C CA . ASP B 1 5 ? -6.484 -23.5 -6.797 1 83.38 5 ASP B CA 1
ATOM 1009 C C . ASP B 1 5 ? -4.992 -23.734 -6.57 1 83.38 5 ASP B C 1
ATOM 1011 O O . ASP B 1 5 ? -4.211 -22.781 -6.492 1 83.38 5 ASP B O 1
ATOM 1015 N N . THR B 1 6 ? -4.746 -25.031 -6.379 1 90.25 6 THR B N 1
ATOM 1016 C CA . THR B 1 6 ? -3.348 -25.406 -6.191 1 90.25 6 THR B CA 1
ATOM 1017 C C . THR B 1 6 ? -2.934 -26.484 -7.184 1 90.25 6 THR B C 1
ATOM 1019 O O . THR B 1 6 ? -3.785 -27.156 -7.77 1 90.25 6 THR B O 1
ATOM 1022 N N . CYS B 1 7 ? -1.66 -26.594 -7.336 1 92.5 7 CYS B N 1
ATOM 1023 C CA . CYS B 1 7 ? -1.158 -27.656 -8.203 1 92.5 7 CYS B CA 1
ATOM 1024 C C . CYS B 1 7 ? -1.427 -29.016 -7.594 1 92.5 7 CYS B C 1
ATOM 1026 O O . CYS B 1 7 ? -1.281 -29.203 -6.383 1 92.5 7 CYS B O 1
ATOM 1028 N N . GLU B 1 8 ? -1.738 -29.953 -8.484 1 91.94 8 GLU B N 1
ATOM 1029 C CA . GLU B 1 8 ? -1.992 -31.328 -8.039 1 91.94 8 GLU B CA 1
ATOM 1030 C C . GLU B 1 8 ? -0.701 -32.125 -7.984 1 91.94 8 GLU B C 1
ATOM 1032 O O . GLU B 1 8 ? -0.676 -33.25 -7.43 1 91.94 8 GLU B O 1
ATOM 1037 N N . ILE B 1 9 ? 0.286 -31.625 -8.562 1 91.62 9 ILE B N 1
ATOM 1038 C CA . ILE B 1 9 ? 1.62 -32.219 -8.539 1 91.62 9 ILE B CA 1
ATOM 1039 C C . ILE B 1 9 ? 2.645 -31.156 -8.141 1 91.62 9 ILE B C 1
ATOM 1041 O O . ILE B 1 9 ? 2.432 -29.969 -8.359 1 91.62 9 ILE B O 1
ATOM 1045 N N . TYR B 1 10 ? 3.732 -31.688 -7.527 1 92.88 10 TYR B N 1
ATOM 1046 C CA . TYR B 1 10 ? 4.801 -30.766 -7.168 1 92.88 10 TYR B CA 1
ATOM 1047 C C . TYR B 1 10 ? 5.898 -30.75 -8.227 1 92.88 10 TYR B C 1
ATOM 1049 O O . TYR B 1 10 ? 6.551 -31.766 -8.461 1 92.88 10 TYR B O 1
ATOM 1057 N N . CYS B 1 11 ? 6.059 -29.703 -8.883 1 91.81 11 CYS B N 1
ATOM 1058 C CA . CYS B 1 11 ? 7.066 -29.469 -9.914 1 91.81 11 CYS B CA 1
ATOM 1059 C C . CYS B 1 11 ? 7.398 -28 -10.023 1 91.81 11 CYS B C 1
ATOM 1061 O O . CYS B 1 11 ? 6.531 -27.141 -9.836 1 91.81 11 CYS B O 1
ATOM 1063 N N . TYR B 1 12 ? 8.711 -27.797 -10.078 1 93 12 TYR B N 1
ATOM 1064 C CA . TYR B 1 12 ? 9.031 -26.391 -10.258 1 93 12 TYR B CA 1
ATOM 1065 C C . TYR B 1 12 ? 10.195 -26.203 -11.219 1 93 12 TYR B C 1
ATOM 1067 O O . TYR B 1 12 ? 10.984 -27.141 -11.43 1 93 12 TYR B O 1
ATOM 1075 N N . ASP B 1 13 ? 10.219 -25.109 -11.898 1 96.44 13 ASP B N 1
ATOM 1076 C CA . ASP B 1 13 ? 11.281 -24.719 -12.828 1 96.44 13 ASP B CA 1
ATOM 1077 C C . ASP B 1 13 ? 12.453 -24.094 -12.086 1 96.44 13 ASP B C 1
ATOM 1079 O O . ASP B 1 13 ? 12.445 -22.891 -11.789 1 96.44 13 ASP B O 1
ATOM 1083 N N . GLU B 1 14 ? 13.477 -24.891 -11.93 1 97.12 14 GLU B N 1
ATOM 1084 C CA . GLU B 1 14 ? 14.594 -24.469 -11.086 1 97.12 14 GLU B CA 1
ATOM 1085 C C . GLU B 1 14 ? 15.273 -23.219 -11.648 1 97.12 14 GLU B C 1
ATOM 1087 O O . GLU B 1 14 ? 15.648 -22.312 -10.891 1 97.12 14 GLU B O 1
ATOM 1092 N N . GLU B 1 15 ? 15.484 -23.188 -12.898 1 97.75 15 GLU B N 1
ATOM 1093 C CA . GLU B 1 15 ? 16.125 -22.047 -13.531 1 97.75 15 GLU B CA 1
ATOM 1094 C C . GLU B 1 15 ? 15.312 -20.766 -13.32 1 97.75 15 GLU B C 1
ATOM 1096 O O . GLU B 1 15 ? 15.859 -19.734 -12.945 1 97.75 15 GLU B O 1
ATOM 1101 N N . LYS B 1 16 ? 14.07 -20.844 -13.547 1 97.69 16 LYS B N 1
ATOM 1102 C CA . LYS B 1 16 ? 13.156 -19.719 -13.359 1 97.69 16 LYS B CA 1
ATOM 1103 C C . LYS B 1 16 ? 13.141 -19.266 -11.906 1 97.69 16 LYS B C 1
ATOM 1105 O O . LYS B 1 16 ? 13.242 -18.062 -11.625 1 97.69 16 LYS B O 1
ATOM 1110 N N . VAL B 1 17 ? 13.031 -20.172 -11.008 1 98.38 17 VAL B N 1
ATOM 1111 C CA . VAL B 1 17 ? 12.977 -19.891 -9.578 1 98.38 17 VAL B CA 1
ATOM 1112 C C . VAL B 1 17 ? 14.258 -19.188 -9.141 1 98.38 17 VAL B C 1
ATOM 1114 O O . VAL B 1 17 ? 14.211 -18.172 -8.453 1 98.38 17 VAL B O 1
ATOM 1117 N N . ASN B 1 18 ? 15.406 -19.703 -9.625 1 98.31 18 ASN B N 1
ATOM 1118 C CA . ASN B 1 18 ? 16.688 -19.109 -9.266 1 98.31 18 ASN B CA 1
ATOM 1119 C C . ASN B 1 18 ? 16.812 -17.688 -9.789 1 98.31 18 ASN B C 1
ATOM 1121 O O . ASN B 1 18 ? 17.328 -16.812 -9.094 1 98.31 18 ASN B O 1
ATOM 1125 N N . ARG B 1 19 ? 16.406 -17.484 -10.961 1 98.31 19 ARG B N 1
ATOM 1126 C CA . ARG B 1 19 ? 16.469 -16.172 -11.562 1 98.31 19 ARG B CA 1
ATOM 1127 C C . ARG B 1 19 ? 15.641 -15.164 -10.766 1 98.31 19 ARG B C 1
ATOM 1129 O O . ARG B 1 19 ? 16.125 -14.086 -10.422 1 98.31 19 ARG B O 1
ATOM 1136 N N . ILE B 1 20 ? 14.43 -15.508 -10.438 1 98.44 20 ILE B N 1
ATOM 1137 C CA . ILE B 1 20 ? 13.523 -14.602 -9.742 1 98.44 20 ILE B CA 1
ATOM 1138 C C . ILE B 1 20 ? 13.992 -14.391 -8.305 1 98.44 20 ILE B C 1
ATOM 1140 O O . ILE B 1 20 ? 13.875 -13.289 -7.766 1 98.44 20 ILE B O 1
ATOM 1144 N N . GLN B 1 21 ? 14.484 -15.422 -7.664 1 98.06 21 GLN B N 1
ATOM 1145 C CA . GLN B 1 21 ? 15.062 -15.281 -6.336 1 98.06 21 GLN B CA 1
ATOM 1146 C C . GLN B 1 21 ? 16.203 -14.266 -6.34 1 98.06 21 GLN B C 1
ATOM 1148 O O . GLN B 1 21 ? 16.359 -13.484 -5.398 1 98.06 21 GLN B O 1
ATOM 1153 N N . GLY B 1 22 ? 17.016 -14.414 -7.422 1 98.06 22 GLY B N 1
ATOM 1154 C CA . GLY B 1 22 ? 18.078 -13.438 -7.57 1 98.06 22 GLY B CA 1
ATOM 1155 C C . GLY B 1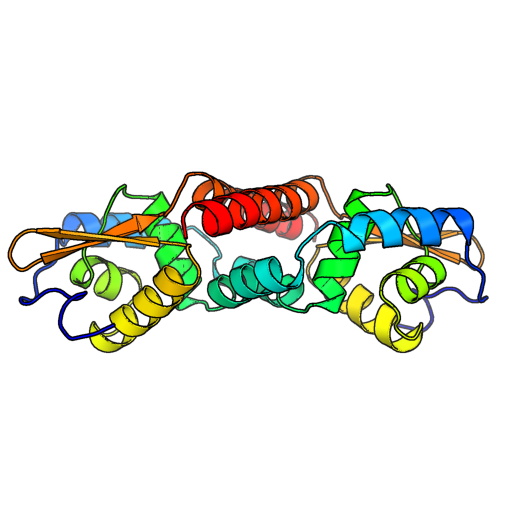 22 ? 17.578 -12.008 -7.637 1 98.06 22 GLY B C 1
ATOM 1156 O O . GLY B 1 22 ? 18.141 -11.117 -7.008 1 98.06 22 GLY B O 1
ATOM 1157 N N . GLU B 1 23 ? 16.578 -11.773 -8.383 1 97.75 23 GLU B N 1
ATOM 1158 C CA . GLU B 1 23 ? 15.977 -10.445 -8.484 1 97.75 23 GLU B CA 1
ATOM 1159 C C . GLU B 1 23 ? 15.398 -9.992 -7.145 1 97.75 23 GLU B C 1
ATOM 1161 O O . GLU B 1 23 ? 15.531 -8.828 -6.77 1 97.75 23 GLU B O 1
ATOM 1166 N N . LEU B 1 24 ? 14.766 -10.883 -6.457 1 97.38 24 LEU B N 1
ATOM 1167 C CA . LEU B 1 24 ? 14.156 -10.602 -5.16 1 97.38 24 LEU B CA 1
ATOM 1168 C C . LEU B 1 24 ? 15.211 -10.156 -4.152 1 97.38 24 LEU B C 1
ATOM 1170 O O . LEU B 1 24 ? 14.953 -9.273 -3.328 1 97.38 24 LEU B O 1
ATOM 1174 N N . GLN B 1 25 ? 16.328 -10.727 -4.219 1 96.06 25 GLN B N 1
ATOM 1175 C CA . GLN B 1 25 ? 17.406 -10.438 -3.273 1 96.06 25 GLN B CA 1
ATOM 1176 C C . GLN B 1 25 ? 17.984 -9.039 -3.494 1 96.06 25 GLN B C 1
ATOM 1178 O O . GLN B 1 25 ? 18.609 -8.469 -2.6 1 96.06 25 GLN B O 1
ATOM 1183 N N . LYS B 1 26 ? 17.734 -8.492 -4.668 1 96 26 LYS B N 1
ATOM 1184 C CA . LYS B 1 26 ? 18.266 -7.168 -4.996 1 96 26 LYS B CA 1
ATOM 1185 C C . LYS B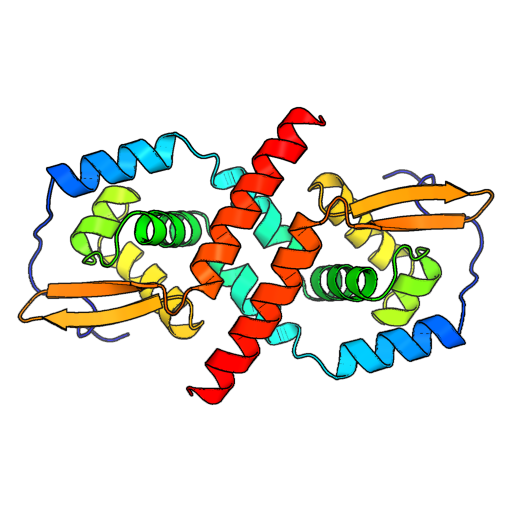 1 26 ? 17.391 -6.062 -4.414 1 96 26 LYS B C 1
ATOM 1187 O O . LYS B 1 26 ? 17.781 -4.895 -4.414 1 96 26 LYS B O 1
ATOM 1192 N N . GLU B 1 27 ? 16.25 -6.449 -3.977 1 96.12 27 GLU B N 1
ATOM 1193 C CA . GLU B 1 27 ? 15.273 -5.449 -3.535 1 96.12 27 GLU B CA 1
ATOM 1194 C C . GLU B 1 27 ? 15.062 -5.523 -2.025 1 96.12 27 GLU B C 1
ATOM 1196 O O . GLU B 1 27 ? 15.219 -6.586 -1.421 1 96.12 27 GLU B O 1
ATOM 1201 N N . ASP B 1 28 ? 14.781 -4.418 -1.446 1 94.5 28 ASP B N 1
ATOM 1202 C CA . ASP B 1 28 ? 14.438 -4.355 -0.028 1 94.5 28 ASP B CA 1
ATOM 1203 C C . ASP B 1 28 ? 12.93 -4.43 0.175 1 94.5 28 ASP B C 1
ATOM 1205 O O . ASP B 1 28 ? 12.289 -3.426 0.506 1 94.5 28 ASP B O 1
ATOM 1209 N N . ILE B 1 29 ? 12.391 -5.562 0.165 1 96.69 29 ILE B N 1
ATOM 1210 C CA . ILE B 1 29 ? 10.953 -5.789 0.244 1 96.69 29 ILE B CA 1
ATOM 1211 C C . ILE B 1 29 ? 10.453 -5.453 1.648 1 96.69 29 ILE B C 1
ATOM 1213 O O . ILE B 1 29 ? 9.344 -4.953 1.814 1 96.69 29 ILE B O 1
ATOM 1217 N N . SER B 1 30 ? 11.227 -5.715 2.58 1 96.12 30 SER B N 1
ATOM 1218 C CA . SER B 1 30 ? 10.852 -5.461 3.967 1 96.12 30 SER B CA 1
ATOM 1219 C C . SER B 1 30 ? 10.516 -3.988 4.188 1 96.12 30 SER B C 1
ATOM 1221 O O . SER B 1 30 ? 9.562 -3.664 4.898 1 96.12 30 SER B O 1
ATOM 1223 N N . SER B 1 31 ? 11.289 -3.131 3.58 1 95.12 31 SER B N 1
ATOM 1224 C CA . SER B 1 31 ? 11.055 -1.697 3.719 1 95.12 31 SER B CA 1
ATOM 1225 C C . SER B 1 31 ? 9.758 -1.283 3.02 1 95.12 31 SER B C 1
ATOM 1227 O O . SER B 1 31 ? 9.016 -0.44 3.525 1 95.12 31 SER B O 1
ATOM 1229 N N . VAL B 1 32 ? 9.578 -1.863 1.934 1 95.88 32 VAL B N 1
ATOM 1230 C CA . VAL B 1 32 ? 8.359 -1.585 1.17 1 95.88 32 VAL B CA 1
ATOM 1231 C C . VAL B 1 32 ? 7.137 -2.053 1.953 1 95.88 32 VAL B C 1
ATOM 1233 O O . VAL B 1 32 ? 6.102 -1.385 1.952 1 95.88 32 VAL B O 1
ATOM 1236 N N . VAL B 1 33 ? 7.312 -3.146 2.609 1 97.94 33 VAL B N 1
ATOM 1237 C CA . VAL B 1 33 ? 6.242 -3.695 3.438 1 97.94 33 VAL B CA 1
ATOM 1238 C C . VAL B 1 33 ? 5.887 -2.705 4.543 1 97.94 33 VAL B C 1
ATOM 1240 O O . VAL B 1 33 ? 4.707 -2.518 4.859 1 97.94 33 VAL B O 1
ATOM 1243 N N . LEU B 1 34 ? 6.828 -2.064 5.109 1 97.31 34 LEU B N 1
ATOM 1244 C CA . LEU B 1 34 ? 6.594 -1.073 6.156 1 97.31 34 LEU B CA 1
ATOM 1245 C C . LEU B 1 34 ? 5.785 0.102 5.617 1 97.31 34 LEU B C 1
ATOM 1247 O O . LEU B 1 34 ? 4.926 0.643 6.32 1 97.31 34 LEU B O 1
ATOM 1251 N N . LEU B 1 35 ? 6.121 0.454 4.418 1 97.06 35 LEU B N 1
ATOM 1252 C CA . LEU B 1 35 ? 5.355 1.5 3.748 1 97.06 35 LEU B CA 1
ATOM 1253 C C . LEU B 1 35 ? 3.893 1.098 3.609 1 97.06 35 LEU B C 1
ATOM 1255 O O . LEU B 1 35 ? 2.996 1.873 3.949 1 97.06 35 LEU B O 1
ATOM 1259 N N . PHE B 1 36 ? 3.672 -0.12 3.168 1 98.19 36 PHE B N 1
ATOM 1260 C CA . PHE B 1 36 ? 2.311 -0.615 3.01 1 98.19 36 PHE B CA 1
ATOM 1261 C C . PHE B 1 36 ? 1.614 -0.725 4.363 1 98.19 36 PHE B C 1
ATOM 1263 O O . PHE B 1 36 ? 0.424 -0.428 4.48 1 98.19 36 PHE B O 1
ATOM 1270 N N . LYS B 1 37 ? 2.316 -1.126 5.352 1 98.31 37 LYS B N 1
ATOM 1271 C CA . LYS B 1 37 ? 1.757 -1.198 6.695 1 98.31 37 LYS B CA 1
ATOM 1272 C C . LYS B 1 37 ? 1.277 0.172 7.168 1 98.31 37 LYS B C 1
ATOM 1274 O O . LYS B 1 37 ? 0.201 0.29 7.758 1 98.31 37 LYS B O 1
ATOM 1279 N N . ALA B 1 38 ? 2.049 1.086 6.898 1 98.12 38 ALA B N 1
ATOM 1280 C CA . ALA B 1 38 ? 1.694 2.439 7.316 1 98.12 38 ALA B CA 1
ATOM 1281 C C . ALA B 1 38 ? 0.406 2.904 6.645 1 98.12 38 ALA B C 1
ATOM 1283 O O . ALA B 1 38 ? -0.426 3.562 7.27 1 98.12 38 ALA B O 1
ATOM 1284 N N . LEU B 1 39 ? 0.239 2.533 5.422 1 98.06 39 LEU B N 1
ATOM 1285 C CA . LEU B 1 39 ? -0.911 2.98 4.645 1 98.06 39 LEU B CA 1
ATOM 1286 C C . LEU B 1 39 ? -2.102 2.051 4.852 1 98.06 39 LEU B C 1
ATOM 1288 O O . LEU B 1 39 ? -3.215 2.357 4.418 1 98.06 39 LEU B O 1
ATOM 1292 N N . ALA B 1 40 ? -1.838 0.934 5.516 1 98.25 40 ALA B N 1
ATOM 1293 C CA . ALA B 1 40 ? -2.889 -0.05 5.762 1 98.25 40 ALA B CA 1
ATOM 1294 C C . ALA B 1 40 ? -3.752 0.357 6.953 1 98.25 40 ALA B C 1
ATOM 1296 O O . ALA B 1 40 ? -4.68 -0.364 7.332 1 98.25 40 ALA B O 1
ATOM 1297 N N . ASP B 1 41 ? -3.502 1.456 7.531 1 98.44 41 ASP B N 1
ATOM 1298 C CA . ASP B 1 41 ? -4.359 2.076 8.539 1 98.44 41 ASP B CA 1
ATOM 1299 C C . ASP B 1 41 ? -5.328 3.068 7.898 1 98.44 41 ASP B C 1
ATOM 1301 O O . ASP B 1 41 ? -4.926 3.90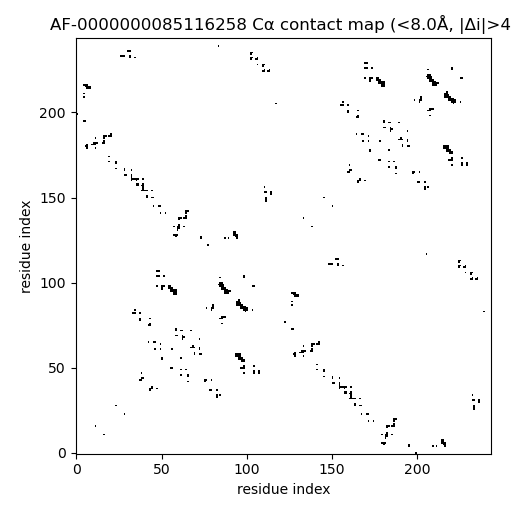4 7.086 1 98.44 41 ASP B O 1
ATOM 1305 N N . GLU B 1 42 ? -6.578 2.924 8.297 1 98.06 42 GLU B N 1
ATOM 1306 C CA . GLU B 1 42 ? -7.605 3.711 7.625 1 98.06 42 GLU B CA 1
ATOM 1307 C C . GLU B 1 42 ? -7.359 5.207 7.801 1 98.06 42 GLU B C 1
ATOM 1309 O O . GLU B 1 42 ? -7.477 5.977 6.848 1 98.06 42 GLU B O 1
ATOM 1314 N N . ASN B 1 43 ? -7.066 5.637 8.969 1 98.5 43 ASN B N 1
ATOM 1315 C CA . ASN B 1 43 ? -6.812 7.055 9.211 1 98.5 43 ASN B CA 1
ATOM 1316 C C . ASN B 1 43 ? -5.598 7.543 8.43 1 98.5 43 ASN B C 1
ATOM 1318 O O . ASN B 1 43 ? -5.625 8.633 7.844 1 98.5 43 ASN B O 1
ATOM 1322 N N . ARG B 1 44 ? -4.574 6.754 8.391 1 98.69 44 ARG B N 1
ATOM 1323 C CA . ARG B 1 44 ? -3.363 7.145 7.676 1 98.69 44 ARG B CA 1
ATOM 1324 C C . ARG B 1 44 ? -3.611 7.188 6.172 1 98.69 44 ARG B C 1
ATOM 1326 O O . ARG B 1 44 ? -3.082 8.055 5.473 1 98.69 44 ARG B O 1
ATOM 1333 N N . ALA B 1 45 ? -4.414 6.289 5.703 1 98.5 45 ALA B N 1
ATOM 1334 C CA . ALA B 1 45 ? -4.789 6.32 4.293 1 98.5 45 ALA B CA 1
ATOM 1335 C C . ALA B 1 45 ? -5.609 7.566 3.971 1 98.5 45 ALA B C 1
ATOM 1337 O O . ALA B 1 45 ? -5.398 8.203 2.938 1 98.5 45 ALA B O 1
ATOM 1338 N N . LYS B 1 46 ? -6.516 7.891 4.848 1 98.62 46 LYS B N 1
ATOM 1339 C CA . LYS B 1 46 ? -7.312 9.102 4.668 1 98.62 46 LYS B CA 1
ATOM 1340 C C . LYS B 1 46 ? -6.434 10.344 4.672 1 98.62 46 LYS B C 1
ATOM 1342 O O . LYS B 1 46 ? -6.641 11.266 3.877 1 98.62 46 LYS B O 1
ATOM 1347 N N . ILE B 1 47 ? -5.504 10.344 5.531 1 98.62 47 ILE B N 1
ATOM 1348 C CA . ILE B 1 47 ? -4.574 11.461 5.613 1 98.62 47 ILE B CA 1
ATOM 1349 C C . ILE B 1 47 ? -3.807 11.594 4.297 1 98.62 47 ILE B C 1
ATOM 1351 O O . ILE B 1 47 ? -3.736 12.68 3.719 1 98.62 47 ILE B O 1
ATOM 1355 N N . ALA B 1 48 ? -3.248 10.477 3.848 1 98.62 48 ALA B N 1
ATOM 1356 C CA . ALA B 1 48 ? -2.477 10.492 2.607 1 98.62 48 ALA B CA 1
ATOM 1357 C C . ALA B 1 48 ? -3.328 10.977 1.438 1 98.62 48 ALA B C 1
ATOM 1359 O O . ALA B 1 48 ? -2.881 11.797 0.637 1 98.62 48 ALA B O 1
ATOM 1360 N N . TYR B 1 49 ? -4.5 10.508 1.36 1 98.62 49 TYR B N 1
ATOM 1361 C CA . TYR B 1 49 ? -5.398 10.93 0.294 1 98.62 49 TYR B CA 1
ATOM 1362 C C . TYR B 1 49 ? -5.691 12.422 0.393 1 98.62 49 TYR B C 1
ATOM 1364 O O . TYR B 1 49 ? -5.707 13.125 -0.62 1 98.62 49 TYR B O 1
ATOM 1372 N N . SER B 1 50 ? -5.977 12.867 1.62 1 98.62 50 SER B N 1
ATOM 1373 C CA . SER B 1 50 ? -6.285 14.281 1.831 1 98.62 50 SER B CA 1
ATOM 1374 C C . SER B 1 50 ? -5.148 15.172 1.347 1 98.62 50 SER B C 1
ATOM 1376 O O . SER B 1 50 ? -5.387 16.234 0.753 1 98.62 50 SER B O 1
ATOM 1378 N N . LEU B 1 51 ? -3.982 14.695 1.541 1 98.44 51 LEU B N 1
ATOM 1379 C CA . LEU B 1 51 ? -2.799 15.461 1.158 1 98.44 51 LEU B CA 1
ATOM 1380 C C . LEU B 1 51 ? -2.58 15.398 -0.35 1 98.44 51 LEU B C 1
ATOM 1382 O O . LEU B 1 51 ? -1.78 16.172 -0.894 1 98.44 51 LEU B O 1
ATOM 1386 N N . CYS B 1 52 ? -3.213 14.461 -1.016 1 97.69 52 CYS B N 1
ATOM 1387 C CA . CYS B 1 52 ? -3.232 14.469 -2.475 1 97.69 52 CYS B CA 1
ATOM 1388 C C . CYS B 1 52 ? -4.113 15.602 -2.998 1 97.69 52 CYS B C 1
ATOM 1390 O O . CYS B 1 52 ? -3.928 16.062 -4.125 1 97.69 52 CYS B O 1
ATOM 1392 N N . GLN B 1 53 ? -5.043 16 -2.193 1 97.25 53 GLN B N 1
ATOM 1393 C CA . GLN B 1 53 ? -6.039 16.969 -2.621 1 97.25 53 GLN B CA 1
ATOM 1394 C C . GLN B 1 53 ? -5.547 18.406 -2.393 1 97.25 53 GLN B C 1
ATOM 1396 O O . GLN B 1 53 ? -6.078 19.344 -2.971 1 97.25 53 GLN B O 1
ATOM 1401 N N . ASP B 1 54 ? -4.578 18.531 -1.494 1 96.12 54 ASP B N 1
ATOM 1402 C CA . ASP B 1 54 ? -3.982 19.828 -1.177 1 96.12 54 ASP B CA 1
ATOM 1403 C C . ASP B 1 54 ? -2.48 19.688 -0.935 1 96.12 54 ASP B C 1
ATOM 1405 O O . ASP B 1 54 ? -2.023 18.719 -0.343 1 96.12 54 ASP B O 1
ATOM 1409 N N . GLU B 1 55 ? -1.77 20.641 -1.384 1 94.69 55 GLU B N 1
ATOM 1410 C CA . GLU B 1 55 ? -0.311 20.578 -1.332 1 94.69 55 GLU B CA 1
ATOM 1411 C C . GLU B 1 55 ? 0.185 20.453 0.104 1 94.69 55 GLU B C 1
ATOM 1413 O O . GLU B 1 55 ? 1.163 19.75 0.366 1 94.69 55 GLU B O 1
ATOM 1418 N N . GLU B 1 56 ? -0.406 21.141 1.002 1 96.81 56 GLU B N 1
ATOM 1419 C CA . GLU B 1 56 ? -0.043 21.078 2.414 1 96.81 56 GLU B CA 1
ATOM 1420 C C . GLU B 1 56 ? -1.26 21.312 3.307 1 96.81 56 GLU B C 1
ATOM 1422 O O . GLU B 1 56 ? -2.152 22.078 2.961 1 96.81 56 GLU B O 1
ATOM 1427 N N . LEU B 1 57 ? -1.289 20.656 4.406 1 97.94 57 LEU B N 1
ATOM 1428 C CA . LEU B 1 57 ? -2.34 20.797 5.41 1 97.94 57 LEU B CA 1
ATOM 1429 C C . LEU B 1 57 ? -1.747 20.875 6.812 1 97.94 57 LEU B C 1
ATOM 1431 O O . LEU B 1 57 ? -0.761 20.188 7.109 1 97.94 57 LEU B O 1
ATOM 1435 N N . CYS B 1 58 ? -2.32 21.703 7.633 1 97.12 58 CYS B N 1
ATOM 1436 C CA . CYS B 1 58 ? -1.841 21.719 9.008 1 97.12 58 CYS B CA 1
ATOM 1437 C C . CYS B 1 58 ? -2.492 20.609 9.82 1 97.12 58 CYS B C 1
ATOM 1439 O O . CYS B 1 58 ? -3.5 20.031 9.406 1 97.12 58 CYS B O 1
ATOM 1441 N N . VAL B 1 59 ? -2.035 20.297 10.922 1 97.25 59 VAL B N 1
ATOM 1442 C CA . VAL B 1 59 ? -2.484 19.188 11.766 1 97.25 59 VAL B CA 1
ATOM 1443 C C . VAL B 1 59 ? -3.959 19.375 12.117 1 97.25 59 VAL B C 1
ATOM 1445 O O . VAL B 1 59 ? -4.734 18.422 12.094 1 97.25 59 VAL B O 1
ATOM 1448 N N . CYS B 1 60 ? -4.367 20.609 12.438 1 97.5 60 CYS B N 1
ATOM 1449 C CA . CYS B 1 60 ? -5.75 20.906 12.805 1 97.5 60 CYS B CA 1
ATOM 1450 C C . CYS B 1 60 ? -6.695 20.594 11.648 1 97.5 60 CYS B C 1
ATOM 1452 O O . CYS B 1 60 ? -7.746 19.984 11.852 1 97.5 60 CYS B O 1
ATOM 1454 N N . ASP B 1 61 ? -6.324 21.031 10.477 1 98.38 61 ASP B N 1
ATOM 1455 C CA . ASP B 1 61 ? -7.137 20.734 9.297 1 98.38 61 ASP B CA 1
ATOM 1456 C C . ASP B 1 61 ? -7.293 19.219 9.117 1 98.38 61 ASP B C 1
ATOM 1458 O O . ASP B 1 61 ? -8.406 18.734 8.922 1 98.38 61 ASP B O 1
ATOM 1462 N N . ILE B 1 62 ? -6.215 18.5 9.188 1 98.5 62 ILE B N 1
ATOM 1463 C CA . ILE B 1 62 ? -6.211 17.047 8.961 1 98.5 62 ILE B CA 1
ATOM 1464 C C . ILE B 1 62 ? -7.078 16.359 10.016 1 98.5 62 ILE B C 1
ATOM 1466 O O . ILE B 1 62 ? -7.867 15.477 9.688 1 98.5 62 ILE B O 1
ATOM 1470 N N . ALA B 1 63 ? -6.93 16.75 11.234 1 98.44 63 ALA B N 1
ATOM 1471 C CA . ALA B 1 63 ? -7.715 16.172 12.32 1 98.44 63 ALA B CA 1
ATOM 1472 C C . ALA B 1 63 ? -9.211 16.297 12.047 1 98.44 63 ALA B C 1
ATOM 1474 O O . ALA B 1 63 ? -9.961 15.344 12.25 1 98.44 63 ALA B O 1
ATOM 1475 N N . ASN B 1 64 ? -9.609 17.453 11.586 1 98.44 64 ASN B N 1
ATOM 1476 C CA . ASN B 1 64 ? -11.016 17.672 11.266 1 98.44 64 ASN B CA 1
ATOM 1477 C C . ASN B 1 64 ? -11.445 16.859 10.055 1 98.44 64 ASN B C 1
ATOM 1479 O O . ASN B 1 64 ? -12.57 16.359 10.008 1 98.44 64 ASN B O 1
ATOM 1483 N N . ILE B 1 65 ? -10.594 16.781 9.102 1 98.5 65 ILE B N 1
ATOM 1484 C CA . ILE B 1 65 ? -10.914 16.062 7.875 1 98.5 65 ILE B CA 1
ATOM 1485 C C . ILE B 1 65 ? -11.195 14.602 8.195 1 98.5 65 ILE B C 1
ATOM 1487 O O . ILE B 1 65 ? -12.188 14.031 7.723 1 98.5 65 ILE B O 1
ATOM 1491 N N . ILE B 1 66 ? -10.336 13.93 9.008 1 98.12 66 ILE B N 1
ATOM 1492 C CA . ILE B 1 66 ? -10.461 12.492 9.211 1 98.12 66 ILE B CA 1
ATOM 1493 C C . ILE B 1 66 ? -11.312 12.227 10.445 1 98.12 66 ILE B C 1
ATOM 1495 O O . ILE B 1 66 ? -11.578 11.07 10.789 1 98.12 66 ILE B O 1
ATOM 1499 N N . GLY B 1 67 ? -11.75 13.281 11.117 1 97.62 67 GLY B N 1
ATOM 1500 C CA . GLY B 1 67 ? -12.633 13.133 12.266 1 97.62 67 GLY B CA 1
ATOM 1501 C C . GLY B 1 67 ? -11.953 12.5 13.461 1 97.62 67 GLY B C 1
ATOM 1502 O O . GLY B 1 67 ? -12.523 11.625 14.117 1 97.62 67 GLY B O 1
ATOM 1503 N N . ALA B 1 68 ? -10.773 12.938 13.727 1 97.94 68 ALA B N 1
ATOM 1504 C CA . ALA B 1 68 ? -9.992 12.438 14.859 1 97.94 68 ALA B CA 1
ATOM 1505 C C . ALA B 1 68 ? -9.477 13.586 15.719 1 97.94 68 ALA B C 1
ATOM 1507 O O . ALA B 1 68 ? -9.562 14.75 15.328 1 97.94 68 ALA B O 1
ATOM 1508 N N . SER B 1 69 ? -9.016 13.266 16.875 1 96.56 69 SER B N 1
ATOM 1509 C CA . SER B 1 69 ? -8.414 14.281 17.734 1 96.56 69 SER B CA 1
ATOM 1510 C C . SER B 1 69 ? -7.059 14.727 1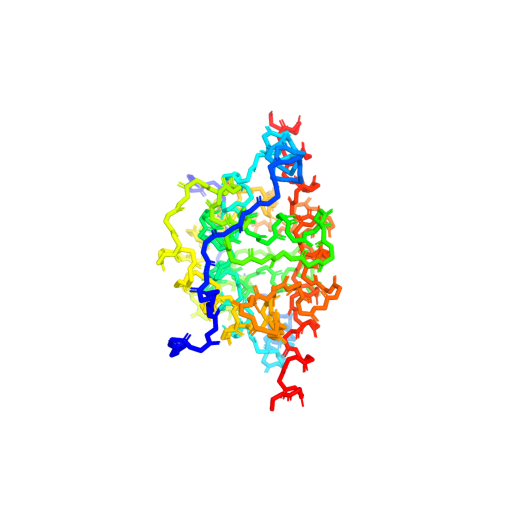7.188 1 96.56 69 SER B C 1
ATOM 1512 O O . SER B 1 69 ? -6.422 14 16.422 1 96.56 69 SER B O 1
ATOM 1514 N N . VAL B 1 70 ? -6.66 15.859 17.578 1 95.5 70 VAL B N 1
ATOM 1515 C CA . VAL B 1 70 ? -5.344 16.375 17.219 1 95.5 70 VAL B CA 1
ATOM 1516 C C . VAL B 1 70 ? -4.258 15.422 17.703 1 95.5 70 VAL B C 1
ATOM 1518 O O . VAL B 1 70 ? -3.277 15.164 17 1 95.5 70 VAL B O 1
ATOM 1521 N N . ALA B 1 71 ? -4.434 14.945 18.891 1 94.88 71 ALA B N 1
ATOM 1522 C CA . ALA B 1 71 ? -3.465 14.008 19.469 1 94.88 71 ALA B CA 1
ATOM 1523 C C . ALA B 1 71 ? -3.338 12.758 18.594 1 94.88 71 ALA B C 1
ATOM 1525 O O . ALA B 1 71 ? -2.229 12.328 18.266 1 94.88 71 ALA B O 1
ATOM 1526 N N . THR B 1 72 ? -4.43 12.117 18.281 1 96.75 72 THR B N 1
ATOM 1527 C CA . THR B 1 72 ? -4.469 10.93 17.438 1 96.75 72 THR B CA 1
ATOM 1528 C C . THR B 1 72 ? -3.885 11.227 16.062 1 96.75 72 THR B C 1
ATOM 1530 O O . THR B 1 72 ? -3.082 10.453 15.547 1 96.75 72 THR B O 1
ATOM 1533 N N . THR B 1 73 ? -4.336 12.289 15.531 1 97.94 73 THR B N 1
ATOM 1534 C CA . THR B 1 73 ? -3.848 12.703 14.219 1 97.94 73 THR B CA 1
ATOM 1535 C C . THR B 1 73 ? -2.334 12.898 14.242 1 97.94 73 THR B C 1
ATOM 1537 O O . THR B 1 73 ? -1.634 12.461 13.328 1 97.94 73 THR B O 1
ATOM 1540 N N . SER B 1 74 ? -1.851 13.5 15.242 1 96.25 74 SER B N 1
ATOM 1541 C CA . SER B 1 74 ? -0.415 13.719 15.383 1 96.25 74 SER B CA 1
ATOM 1542 C C . SER B 1 74 ? 0.342 12.391 15.445 1 96.25 74 SER B C 1
ATOM 1544 O O . SER B 1 74 ? 1.42 12.258 14.867 1 96.25 74 SER B O 1
ATOM 1546 N N . HIS B 1 75 ? -0.212 11.539 16.125 1 97.19 75 HIS B N 1
ATOM 1547 C CA . HIS B 1 75 ? 0.4 10.219 16.219 1 97.19 75 HIS B CA 1
ATOM 1548 C C . HIS B 1 75 ? 0.5 9.57 14.836 1 97.19 75 HIS B C 1
ATOM 1550 O O . HIS B 1 75 ? 1.55 9.039 14.469 1 97.19 75 HIS B O 1
ATOM 1556 N N . HIS B 1 76 ? -0.558 9.594 14.07 1 98.31 76 HIS B N 1
ATOM 1557 C CA . HIS B 1 76 ? -0.563 9.047 12.727 1 98.31 76 HIS B CA 1
ATOM 1558 C C . HIS B 1 76 ? 0.453 9.758 11.836 1 98.31 76 HIS B C 1
ATOM 1560 O O . HIS B 1 76 ? 1.188 9.109 11.086 1 98.31 76 HIS B O 1
ATOM 1566 N N . LEU B 1 77 ? 0.465 11.055 11.953 1 98.06 77 LEU B N 1
ATOM 1567 C CA . LEU B 1 77 ? 1.376 11.844 11.141 1 98.06 77 LEU B CA 1
ATOM 1568 C C . LEU B 1 77 ? 2.828 11.531 11.477 1 98.06 77 LEU B C 1
ATOM 1570 O O . LEU B 1 77 ? 3.686 11.492 10.594 1 98.06 77 LEU B O 1
ATOM 1574 N N . ARG B 1 78 ? 3.072 11.289 12.719 1 96.81 78 ARG B N 1
ATOM 1575 C CA . ARG B 1 78 ? 4.418 10.891 13.125 1 96.81 78 ARG B CA 1
ATOM 1576 C C . ARG B 1 78 ? 4.801 9.555 12.492 1 96.81 78 ARG B C 1
ATOM 1578 O O . ARG B 1 78 ? 5.926 9.383 12.016 1 96.81 78 ARG B O 1
ATOM 1585 N N . THR B 1 79 ? 3.932 8.648 12.523 1 97.44 79 THR B N 1
ATOM 1586 C CA . THR B 1 79 ? 4.164 7.344 11.914 1 97.44 79 THR B CA 1
ATOM 1587 C C . THR B 1 79 ? 4.426 7.492 10.414 1 97.44 79 THR B C 1
ATOM 1589 O O . THR B 1 79 ? 5.367 6.898 9.883 1 97.44 79 THR B O 1
ATOM 1592 N N . LEU B 1 80 ? 3.596 8.289 9.766 1 97.94 80 LEU B N 1
ATOM 1593 C CA . LEU B 1 80 ? 3.742 8.523 8.328 1 97.94 80 LEU B CA 1
ATOM 1594 C C . LEU B 1 80 ? 5.07 9.211 8.023 1 97.94 80 LEU B C 1
ATOM 1596 O O . LEU B 1 80 ? 5.719 8.898 7.023 1 97.94 80 LEU B O 1
ATOM 1600 N N . TYR B 1 81 ? 5.418 10.125 8.883 1 96.75 81 TYR B N 1
ATOM 1601 C CA . TYR B 1 81 ? 6.684 10.836 8.727 1 96.75 81 TYR B CA 1
ATOM 1602 C C . TYR B 1 81 ? 7.863 9.875 8.859 1 96.75 81 TYR B C 1
ATOM 1604 O O . TYR B 1 81 ? 8.781 9.898 8.031 1 96.75 81 TYR B O 1
ATOM 1612 N N . LYS B 1 82 ? 7.84 9.016 9.852 1 94.75 82 LYS B N 1
ATOM 1613 C CA . LYS B 1 82 ? 8.906 8.047 10.102 1 94.75 82 LYS B CA 1
ATOM 1614 C C . LYS B 1 82 ? 9.094 7.113 8.914 1 94.75 82 LYS B C 1
ATOM 1616 O O . LYS B 1 82 ? 10.211 6.691 8.617 1 94.75 82 LYS B O 1
ATOM 1621 N N . GLN B 1 83 ? 8.039 6.871 8.227 1 95.56 83 GLN B N 1
ATOM 1622 C CA . GLN B 1 83 ? 8.109 5.938 7.113 1 95.56 83 GLN B CA 1
ATOM 1623 C C . GLN B 1 83 ? 8.367 6.668 5.797 1 95.56 83 GLN B C 1
ATOM 1625 O O . GLN B 1 83 ? 8.266 6.074 4.723 1 95.56 83 GLN B O 1
ATOM 1630 N N . GLY B 1 84 ? 8.555 7.914 5.863 1 95.56 84 GLY B N 1
ATOM 1631 C CA . GLY B 1 84 ? 8.906 8.688 4.684 1 95.56 84 GLY B CA 1
ATOM 1632 C C . GLY B 1 84 ? 7.723 8.977 3.779 1 95.56 84 GLY B C 1
ATOM 1633 O O . GLY B 1 84 ? 7.891 9.172 2.574 1 95.56 84 GLY B O 1
ATOM 1634 N N . ILE B 1 85 ? 6.598 8.992 4.281 1 97.62 85 ILE B N 1
ATOM 1635 C CA . ILE B 1 85 ? 5.387 9.18 3.486 1 97.62 85 ILE B CA 1
ATOM 1636 C C . ILE B 1 85 ? 5.035 10.664 3.434 1 97.62 85 ILE B C 1
ATOM 1638 O O . ILE B 1 85 ? 4.586 11.172 2.4 1 97.62 85 ILE B O 1
ATOM 1642 N N . VAL B 1 86 ? 5.27 11.352 4.574 1 97.94 86 VAL B N 1
ATOM 1643 C CA . VAL B 1 86 ? 4.992 12.781 4.605 1 97.94 86 VAL B CA 1
ATOM 1644 C C . VAL B 1 86 ? 6.238 13.539 5.062 1 97.94 86 VAL B C 1
ATOM 1646 O O . VAL B 1 86 ? 7.176 12.938 5.598 1 97.94 86 VAL B O 1
ATOM 1649 N N . LYS B 1 87 ? 6.254 14.727 4.754 1 96.44 87 LYS B N 1
ATOM 1650 C CA . LYS B 1 87 ? 7.199 15.672 5.336 1 96.44 87 LYS B CA 1
ATOM 1651 C C . LYS B 1 87 ? 6.473 16.812 6.059 1 96.44 87 LYS B C 1
ATOM 1653 O O . LYS B 1 87 ? 5.266 16.984 5.887 1 96.44 87 LYS B O 1
ATOM 1658 N N . TYR B 1 88 ? 7.102 17.453 6.914 1 94.19 88 TYR B N 1
ATOM 1659 C CA . TYR B 1 88 ? 6.434 18.531 7.637 1 94.19 88 TYR B CA 1
ATOM 1660 C C . TYR B 1 88 ? 7.293 19.797 7.652 1 94.19 88 TYR B C 1
ATOM 1662 O O . TYR B 1 88 ? 8.516 19.719 7.508 1 94.19 88 TYR B O 1
ATOM 1670 N N . ARG B 1 89 ? 6.703 20.875 7.75 1 94.31 89 ARG B N 1
ATOM 1671 C CA . ARG B 1 89 ? 7.312 22.188 7.934 1 94.31 89 ARG B CA 1
ATOM 1672 C C . ARG B 1 89 ? 6.547 23.016 8.969 1 94.31 89 ARG B C 1
ATOM 1674 O O . ARG B 1 89 ? 5.312 22.984 8.992 1 94.31 89 ARG B O 1
ATOM 1681 N N . LYS B 1 90 ? 7.352 23.766 9.758 1 93.06 90 LYS B N 1
ATOM 1682 C CA . LYS B 1 90 ? 6.75 24.641 10.773 1 93.06 90 LYS B CA 1
ATOM 1683 C C . LYS B 1 90 ? 6.707 26.094 10.297 1 93.06 90 LYS B C 1
ATOM 1685 O O . LYS B 1 90 ? 7.668 26.578 9.703 1 93.06 90 LYS B O 1
ATOM 1690 N N . GLU B 1 91 ? 5.648 26.703 10.516 1 92.81 91 GLU B N 1
ATOM 1691 C CA . GLU B 1 91 ? 5.473 28.125 10.258 1 92.81 91 GLU B CA 1
ATOM 1692 C C . GLU B 1 91 ? 4.789 28.812 11.438 1 92.81 91 GLU B C 1
ATOM 1694 O O . GLU B 1 91 ? 3.572 28.703 11.609 1 92.81 91 GLU B O 1
ATOM 1699 N N . GLY B 1 92 ? 5.645 29.594 12.156 1 92.38 92 GLY B N 1
ATOM 1700 C CA . GLY B 1 92 ? 5.09 30.172 13.375 1 92.38 92 GLY B CA 1
ATOM 1701 C C . GLY B 1 92 ? 4.574 29.125 14.344 1 92.38 92 GLY B C 1
ATOM 1702 O O . GLY B 1 92 ? 5.312 28.219 14.742 1 92.38 92 GLY B O 1
ATOM 1703 N N . LYS B 1 93 ? 3.244 29.25 14.648 1 93.69 93 LYS B N 1
ATOM 1704 C CA . LYS B 1 93 ? 2.623 28.344 15.609 1 93.69 93 LYS B CA 1
ATOM 1705 C C . LYS B 1 93 ? 1.953 27.172 14.906 1 93.69 93 LYS B C 1
ATOM 1707 O O . LYS B 1 93 ? 1.334 26.312 15.555 1 93.69 93 LYS B O 1
ATOM 1712 N N . LEU B 1 94 ? 2.088 27.109 13.641 1 94.25 94 LEU B N 1
ATOM 1713 C CA . LEU B 1 94 ? 1.4 26.078 12.859 1 94.25 94 LEU B CA 1
ATOM 1714 C C . LEU B 1 94 ? 2.393 25.078 12.289 1 94.25 94 LEU B C 1
ATOM 1716 O O . LEU B 1 94 ? 3.516 25.438 11.93 1 94.25 94 LEU B O 1
ATOM 1720 N N . ALA B 1 95 ? 1.956 23.812 12.281 1 95.62 95 ALA B N 1
ATOM 1721 C CA . ALA B 1 95 ? 2.713 22.734 11.648 1 95.62 95 ALA B CA 1
ATOM 1722 C C . ALA B 1 95 ? 2 22.234 10.391 1 95.62 95 ALA B C 1
ATOM 1724 O O . ALA B 1 95 ? 0.834 21.844 10.453 1 95.62 95 ALA B O 1
ATOM 1725 N N . PHE B 1 96 ? 2.742 22.219 9.273 1 97.12 96 PHE B N 1
ATOM 1726 C CA . PHE B 1 96 ? 2.164 21.828 8 1 97.12 96 PHE B CA 1
ATOM 1727 C C . PHE B 1 96 ? 2.801 20.531 7.5 1 97.12 96 PHE B C 1
ATOM 1729 O O . PHE B 1 96 ? 4.016 20.344 7.609 1 97.12 96 PHE B O 1
ATOM 1736 N N . TYR B 1 97 ? 1.906 19.734 6.984 1 97.88 97 TYR B N 1
ATOM 1737 C CA . TYR B 1 97 ? 2.354 18.469 6.418 1 97.88 97 TYR B CA 1
ATOM 1738 C C . TYR B 1 97 ? 2.029 18.375 4.93 1 97.88 97 TYR B C 1
ATOM 1740 O O . TYR B 1 97 ? 1.023 18.938 4.48 1 97.88 97 TYR B O 1
ATOM 1748 N N . SER B 1 98 ? 2.857 17.703 4.199 1 98.19 98 SER B N 1
ATOM 1749 C CA . SER B 1 98 ? 2.668 17.391 2.785 1 98.19 98 SER B CA 1
ATOM 1750 C C . SER B 1 98 ? 3.227 16.016 2.445 1 98.19 98 SER B C 1
ATOM 1752 O O . SER B 1 98 ? 3.941 15.406 3.25 1 98.19 98 SER B O 1
ATOM 1754 N N . LEU B 1 99 ? 2.836 15.5 1.314 1 98.12 99 LEU B N 1
ATOM 1755 C CA . LEU B 1 99 ? 3.404 14.227 0.888 1 98.12 99 LEU B CA 1
ATOM 1756 C C . LEU B 1 99 ? 4.902 14.359 0.627 1 98.12 99 LEU B C 1
ATOM 1758 O O . LEU B 1 99 ? 5.363 15.406 0.17 1 98.12 99 LEU B O 1
ATOM 1762 N N . ASP B 1 100 ? 5.617 13.32 0.937 1 96.06 100 ASP B N 1
ATOM 1763 C CA . ASP B 1 100 ? 7.07 13.359 0.829 1 96.06 100 ASP B CA 1
ATOM 1764 C C . ASP B 1 100 ? 7.508 13.57 -0.618 1 96.06 100 ASP B C 1
ATOM 1766 O O . ASP B 1 100 ? 8.43 14.352 -0.884 1 96.06 100 ASP B O 1
ATOM 1770 N N . ASP B 1 101 ? 6.945 12.891 -1.572 1 92.69 101 ASP B N 1
ATOM 1771 C CA . ASP B 1 101 ? 7.23 13.062 -2.994 1 92.69 101 ASP B CA 1
ATOM 1772 C C . ASP B 1 101 ? 6.062 12.586 -3.85 1 92.69 101 ASP B C 1
ATOM 1774 O O . ASP B 1 101 ? 4.988 12.281 -3.328 1 92.69 101 ASP B O 1
ATOM 1778 N N . ASP B 1 102 ? 6.289 12.602 -5.109 1 96.06 102 ASP B N 1
ATOM 1779 C CA . ASP B 1 102 ? 5.207 12.305 -6.043 1 96.06 102 ASP B CA 1
ATOM 1780 C C . ASP B 1 102 ? 4.902 10.805 -6.074 1 96.06 102 ASP B C 1
ATOM 1782 O O . ASP B 1 102 ? 3.832 10.398 -6.523 1 96.06 102 ASP B O 1
ATOM 1786 N N . HIS B 1 103 ? 5.812 10.016 -5.633 1 96.88 103 HIS B N 1
ATOM 1787 C CA . HIS B 1 103 ? 5.598 8.57 -5.641 1 96.88 103 HIS B CA 1
ATOM 1788 C C . HIS B 1 103 ? 4.414 8.188 -4.758 1 96.88 103 HIS B C 1
ATOM 1790 O O . HIS B 1 103 ? 3.605 7.34 -5.133 1 96.88 103 HIS B O 1
ATOM 1796 N N . ILE B 1 104 ? 4.316 8.836 -3.637 1 97.06 104 ILE B N 1
ATOM 1797 C CA . ILE B 1 104 ? 3.24 8.516 -2.705 1 97.06 104 ILE B CA 1
ATOM 1798 C C . ILE B 1 104 ? 1.894 8.883 -3.32 1 97.06 104 ILE B C 1
ATOM 1800 O O . ILE B 1 104 ? 0.924 8.133 -3.207 1 97.06 104 ILE B O 1
ATOM 1804 N N . LYS B 1 105 ? 1.861 10.016 -3.896 1 97.31 105 LYS B N 1
ATOM 1805 C CA . LYS B 1 105 ? 0.639 10.422 -4.586 1 97.31 105 LYS B CA 1
ATOM 1806 C C . LYS B 1 105 ? 0.235 9.398 -5.641 1 97.31 105 LYS B C 1
ATOM 1808 O O . LYS B 1 105 ? -0.933 9.008 -5.723 1 97.31 105 LYS B O 1
ATOM 1813 N N . GLN B 1 106 ? 1.183 9.008 -6.422 1 97.44 106 GLN B N 1
ATOM 1814 C CA . GLN B 1 106 ? 0.927 8.008 -7.453 1 97.44 106 GLN B CA 1
ATOM 1815 C C . GLN B 1 106 ? 0.416 6.703 -6.84 1 97.44 106 GLN B C 1
ATOM 1817 O O . GLN B 1 106 ? -0.502 6.078 -7.371 1 97.44 106 GLN B O 1
ATOM 1822 N N . LEU B 1 107 ? 1.001 6.305 -5.738 1 97.19 107 LEU B N 1
ATOM 1823 C CA . LEU B 1 107 ? 0.603 5.086 -5.043 1 97.19 107 LEU B CA 1
ATOM 1824 C C . LEU B 1 107 ? -0.876 5.129 -4.672 1 97.19 107 LEU B C 1
ATOM 1826 O O . LEU B 1 107 ? -1.624 4.195 -4.977 1 97.19 107 LEU B O 1
ATOM 1830 N N . ILE B 1 108 ? -1.287 6.207 -4.062 1 97.19 108 ILE B N 1
ATOM 1831 C CA . ILE B 1 108 ? -2.66 6.359 -3.596 1 97.19 108 ILE B CA 1
ATOM 1832 C C . ILE B 1 108 ? -3.611 6.387 -4.789 1 97.19 108 ILE B C 1
ATOM 1834 O O . ILE B 1 108 ? -4.637 5.699 -4.789 1 97.19 108 ILE B O 1
ATOM 1838 N N . MET B 1 109 ? -3.238 7.121 -5.812 1 96.75 109 MET B N 1
ATOM 1839 C CA . MET B 1 109 ? -4.117 7.277 -6.965 1 96.75 109 MET B CA 1
ATOM 1840 C C . MET B 1 109 ? -4.266 5.965 -7.723 1 96.75 109 MET B C 1
ATOM 1842 O O . MET B 1 109 ? -5.359 5.621 -8.172 1 96.75 109 MET B O 1
ATOM 1846 N N . ILE B 1 110 ? -3.199 5.246 -7.891 1 97.38 110 ILE B N 1
ATOM 1847 C CA . ILE B 1 110 ? -3.23 3.965 -8.586 1 97.38 110 ILE B CA 1
ATOM 1848 C C . ILE B 1 110 ? -4.07 2.967 -7.797 1 97.38 110 ILE B C 1
ATOM 1850 O O . ILE B 1 110 ? -4.855 2.211 -8.375 1 97.38 110 ILE B O 1
ATOM 1854 N N . ALA B 1 111 ? -3.863 2.924 -6.5 1 97.31 111 ALA B N 1
ATOM 1855 C CA . ALA B 1 111 ? -4.641 2.021 -5.656 1 97.31 111 ALA B CA 1
ATOM 1856 C C . ALA B 1 111 ? -6.137 2.303 -5.777 1 97.31 111 ALA B C 1
ATOM 1858 O O . ALA B 1 111 ? -6.945 1.376 -5.863 1 97.31 111 ALA B O 1
ATOM 1859 N N . LEU B 1 112 ? -6.484 3.602 -5.805 1 96.56 112 LEU B N 1
ATOM 1860 C CA . LEU B 1 112 ? -7.883 3.998 -5.938 1 96.56 112 LEU B CA 1
ATOM 1861 C C . LEU B 1 112 ? -8.438 3.582 -7.297 1 96.56 112 LEU B C 1
ATOM 1863 O O . LEU B 1 112 ? -9.562 3.092 -7.391 1 96.56 112 LEU B O 1
ATOM 1867 N N . ALA B 1 113 ? -7.633 3.797 -8.328 1 95.94 113 ALA B N 1
ATOM 1868 C CA . ALA B 1 113 ? -8.047 3.404 -9.68 1 95.94 113 ALA B CA 1
ATOM 1869 C C . ALA B 1 113 ? -8.258 1.896 -9.766 1 95.94 113 ALA B C 1
ATOM 1871 O O . ALA B 1 113 ? -9.234 1.436 -10.367 1 95.94 113 ALA B O 1
ATOM 1872 N N . HIS B 1 114 ? -7.355 1.135 -9.234 1 95.75 114 HIS B N 1
ATOM 1873 C CA . HIS B 1 114 ? -7.453 -0.32 -9.227 1 95.75 114 HIS B CA 1
ATOM 1874 C C . HIS B 1 114 ? -8.711 -0.786 -8.492 1 95.75 114 HIS B C 1
ATOM 1876 O O . HIS B 1 114 ? -9.406 -1.684 -8.969 1 95.75 114 HIS B O 1
ATOM 1882 N N . ASP B 1 115 ? -8.938 -0.2 -7.363 1 93 115 ASP B N 1
ATOM 1883 C CA . ASP B 1 115 ? -10.094 -0.549 -6.543 1 93 115 ASP B CA 1
ATOM 1884 C C . ASP B 1 115 ? -11.398 -0.355 -7.32 1 93 115 ASP B C 1
ATOM 1886 O O . ASP B 1 115 ? -12.312 -1.18 -7.23 1 93 115 ASP B O 1
ATOM 1890 N N . LYS B 1 116 ? -11.484 0.765 -8.008 1 91.94 116 LYS B N 1
ATOM 1891 C CA . LYS B 1 116 ? -12.68 1.062 -8.781 1 91.94 116 LYS B CA 1
ATOM 1892 C C . LYS B 1 116 ? -12.891 0.039 -9.891 1 91.94 116 LYS B C 1
ATOM 1894 O O . LYS B 1 116 ? -14.023 -0.326 -10.203 1 91.94 116 LYS B O 1
ATOM 1899 N N . GLU B 1 117 ? -11.812 -0.472 -10.453 1 90.5 117 GLU B N 1
ATOM 1900 C CA . GLU B 1 117 ? -11.891 -1.438 -11.547 1 90.5 117 GLU B CA 1
ATOM 1901 C C . GLU B 1 117 ? -12.289 -2.82 -11.031 1 90.5 117 GLU B C 1
ATOM 1903 O O . GLU B 1 117 ? -13.039 -3.541 -11.688 1 90.5 117 GLU B O 1
ATOM 1908 N N . VAL B 1 118 ? -11.703 -3.219 -9.883 1 85.12 118 VAL B N 1
ATOM 1909 C CA . VAL B 1 118 ? -12.008 -4.523 -9.305 1 85.12 118 VAL B CA 1
ATOM 1910 C C . VAL B 1 118 ? -13.492 -4.586 -8.922 1 85.12 118 VAL B C 1
ATOM 1912 O O . VAL B 1 118 ? -14.141 -5.621 -9.094 1 85.12 118 VAL B O 1
ATOM 1915 N N . LYS B 1 119 ? -14.086 -3.537 -8.445 1 80.44 119 LYS B N 1
ATOM 1916 C CA . LYS B 1 119 ? -15.484 -3.477 -8.047 1 80.44 119 LYS B CA 1
ATOM 1917 C C . LYS B 1 119 ? -16.406 -3.582 -9.25 1 80.44 119 LYS B C 1
ATOM 1919 O O . LYS B 1 119 ? -17.547 -4.043 -9.133 1 80.44 119 LYS B O 1
ATOM 1924 N N . VAL B 1 120 ? -15.891 -3.154 -10.359 1 74.31 120 VAL B N 1
ATOM 1925 C CA . VAL B 1 120 ? -16.688 -3.264 -11.578 1 74.31 120 VAL B CA 1
ATOM 1926 C C . VAL B 1 120 ? -16.609 -4.691 -12.117 1 74.31 120 VAL B C 1
ATOM 1928 O O . VAL B 1 120 ? -17.562 -5.18 -12.727 1 74.31 120 VAL B O 1
ATOM 1931 N N . ARG B 1 121 ? -15.453 -5.336 -11.93 1 70.56 121 ARG B N 1
ATOM 1932 C CA . ARG B 1 121 ? -15.266 -6.695 -12.43 1 70.56 121 ARG B CA 1
ATOM 1933 C C . ARG B 1 121 ? -16.062 -7.699 -11.602 1 70.56 121 ARG B C 1
ATOM 1935 O O . ARG B 1 121 ? -16.438 -8.758 -12.094 1 70.56 121 ARG B O 1
ATOM 1942 N N . VAL B 1 122 ? -16.219 -7.395 -10.375 1 59.59 122 VAL B N 1
ATOM 1943 C CA . VAL B 1 122 ? -17 -8.312 -9.555 1 59.59 122 VAL B CA 1
ATOM 1944 C C . VAL B 1 122 ? -18.438 -7.828 -9.461 1 59.59 122 VAL B C 1
ATOM 1946 O O . VAL B 1 122 ? -18.688 -6.664 -9.141 1 59.59 122 VAL B O 1
#

Solvent-accessible surface area (backbone atoms only — not comparable to full-atom values): 13086 Å² total; per-residue (Å²): 131,61,89,78,75,43,46,77,60,91,62,63,57,63,70,61,31,52,54,49,37,54,57,53,69,75,47,69,60,67,60,40,17,51,46,25,44,54,39,34,33,64,67,44,36,49,50,55,53,50,36,66,75,34,79,60,44,36,50,48,33,50,11,61,46,74,68,47,50,57,69,59,40,47,51,49,50,43,54,35,37,76,62,57,48,30,42,72,50,76,54,92,56,40,20,32,36,23,57,52,51,69,50,58,49,48,43,54,52,41,44,50,53,43,50,57,50,51,58,68,74,95,129,60,89,78,74,46,46,77,60,89,62,63,56,62,69,60,30,51,52,49,38,54,56,54,69,75,47,69,59,68,61,40,19,52,47,26,45,53,38,34,33,65,67,43,35,50,49,55,51,49,37,65,76,34,77,61,44,36,50,48,33,50,10,61,46,74,68,47,50,57,69,59,40,48,52,46,50,44,54,35,36,76,62,56,48,29,42,74,50,76,55,92,56,40,20,32,35,24,57,51,50,68,49,57,48,50,42,54,52,41,43,50,53,44,49,56,50,52,57,68,73,95

InterPro domains:
  IPR001845 HTH ArsR-type DNA-binding domain [PF01022] (41-88)
  IPR001845 HTH ArsR-type DNA-binding domain [PR00778] (36-51)
  IPR001845 HTH ArsR-type DNA-binding domain [PR00778] (56-67)
  IPR001845 HTH ArsR-type DNA-binding domain [PR00778] (69-84)
  IPR001845 HTH ArsR-type DNA-binding domain [PR00778] (84-99)
  IPR001845 HTH ArsR-type DNA-binding domain [PS50987] (24-119)
  IPR001845 HTH ArsR-type DNA-binding domain [SM00418] (34-113)
  IPR011991 ArsR-like helix-turn-helix domain [cd00090] (36-109)
  IPR018334 ArsR-type transcription regulator, HTH motif [PS00846] (58-76)
  IPR036388 Winged helix-like DNA-binding domain superfamily [G3DSA:1.10.10.10] (1-122)
  IPR036390 Winged helix DNA-binding domain superfamily [SSF46785] (20-109)
  IPR051011 Metal-responsive transcriptional regulator [PTHR43132] (24-112)

Organism: Geobacillus kaustophilus (strain HTA426) (NCBI:txid235909)

Foldseek 3Di:
DPVPPDDPDDDDDPVVVVVVVVVVVVDDVVLVVLLVVLCVDPLLVQLLVVLLVPAKDWLVRSCVSSVHDSVVSVVSVVSCVVSQQKDWDDDVPIIMIHGNDVVSVVVSVVVVVVVVVVVVVD/DPVPPDDPDDDDDPVVVVVVVVVVVVDDVVLVVLVVVLCVDPLLVQLLVVLLVPAKDWLVRSCVSSVHDSVVSVVSVVSCVVSQQKDWDDDVPTIMIHGNDVVSSVVSVVVVVVVVVVVVVD

pLDDT: mean 94.16, std 9.16, range [38.5, 98.69]

Nearest PDB structures (foldseek):
  3f72-assembly1_B  TM=9.550E-01  e=2.851E-14  Staphylococcus aureus
  1u2w-assembly1_B  TM=9.586E-01  e=8.539E-14  Staphylococcus aureus
  1u2w-assembly2_C  TM=9.872E-01  e=1.283E-12  Staphylococcus aureus
  3gw2-assembly1_A-2  TM=8.916E-01  e=1.648E-06  Mycobacterium tuberculosis variant bovis AF2122/97
  6pcp-assembly2_B  TM=6.084E-01  e=1.189E-03  Bordetella pertussis